Protein AF-A0A6J2XM31-F1 (afdb_monomer)

Mean predicted aligned error: 5.34 Å

Sequence (263 aa):
MYNIAVIGGGCMGLASALEIQKLLKNNVQVTIFAEKFTPDTTSDIAAGLWEPYLLGETEPENLIRWGKGTYDYLTQLWQEENGGKTVQRRIEHFNELSNYDVIVNCTGLASRDLLNDLDVTPIRGQIRRVKAPWQYSSFLIDHKNEGSCYIIANTHSVVLGGTKQKSFDTTLSDADSDRFLNHLNRFIPSLKDAEVVKNVVGLRPYRSKVRLEEEFLKTPDGKTLKVVHNYGHGGSGLSLSVGCGQHAAELVVKMLRVDKNKL

Solvent-accessible surface area (backbone atoms only — not comparable to full-atom values): 14454 Å² total; per-residue (Å²): 115,46,40,34,37,27,33,20,46,33,55,44,17,51,30,23,50,51,36,35,43,68,64,48,42,92,45,49,44,45,34,36,33,17,72,43,44,82,81,69,29,61,56,66,62,47,70,64,83,59,76,80,77,89,55,85,91,52,60,66,70,57,55,49,53,50,52,36,52,53,49,53,49,55,53,43,65,69,68,51,80,84,76,58,44,78,43,86,39,76,79,83,51,76,67,84,52,65,90,36,71,33,39,34,43,21,47,39,54,52,40,23,73,69,67,66,37,75,63,41,42,39,38,19,26,44,37,36,33,22,51,46,95,88,54,71,70,63,44,83,46,76,38,100,87,79,51,58,31,33,39,28,20,40,86,85,36,28,31,44,28,40,51,84,39,86,39,88,72,60,74,88,52,67,72,61,49,50,57,40,47,60,51,48,35,71,74,47,56,84,59,64,82,37,52,75,72,45,76,50,56,34,61,25,18,24,28,96,59,63,44,71,49,76,46,78,45,73,41,99,89,69,49,77,43,42,34,36,38,43,30,18,48,29,93,46,40,78,86,42,15,60,65,53,6,44,54,48,25,52,49,51,39,57,77,69,67,57,63,77,94,79,104

Secondary structure (DSSP, 8-state):
-EEEEEE-SSHHHHHHHHHHHHHHGGGEEEEEEES--TTSSHHHHS-----PPP-TT--HHHHHHHHHHHHHHHHHHHHS-SS-EEEE---S-GGGGTTSSEEEE--GGGHHHHS--TT-EEEEEEEEEEE-TT----EEEEETTTEEEEEEE-SS-EEEE---EE----S--HHHHHHHHHHHHHH-GGGTTPEEEEEEEEEEEEEEEEEEEEEEEEPTTS-EEEEEEEEEETT-HHHHHHHHHHHHHHHHHHHHT--GGG-

pLDDT: mean 90.48, std 9.12, range [58.0, 98.81]

Nearest PDB structures (foldseek):
  6kbp-assembly2_D  TM=8.505E-01  e=3.107E-25  Homo sapiens
  4qfc-assembly1_A  TM=8.303E-01  e=3.376E-24  Homo sapiens
  4qfd-assembly2_B  TM=8.170E-01  e=7.330E-24  Homo sapiens
  3if9-assembly1_A-2  TM=6.623E-01  e=4.212E-12  Bacillus subtilis
  1ng3-assembly1_A  TM=6.542E-01  e=1.564E-11  Bacillus subtilis

Foldseek 3Di:
DAEEEEEDQALQRLLLQVLLCVLCPPNYAYEYEYLDHPPPDLNVVFQQFQADDDDPPDDLVVSLVVSLVVVVVVVVVSVDPPNYHYDNDDDQECVVVLVGLAYEYAHALCCCVHVVQVLFFWFKKKKWWFDDVVDRDKDWDADPPLGIWIWGDDSGTIITYTGTDGDPDWDDDVVRVCSSLVVVCVVPVSCNPTHTPDIGMHTFGAGPDFQFDWDWDADPVGRTHIYGYGYRCGSCCSVCNNVSSNSSSVRVCVSVVPDSVVD

Organism: Sitophilus oryzae (NCBI:txid7048)

Structure (mmCIF, N/CA/C/O backbone):
data_AF-A0A6J2XM31-F1
#
_entry.id   AF-A0A6J2XM31-F1
#
loop_
_atom_site.group_PDB
_atom_site.id
_atom_site.type_symbol
_atom_site.label_atom_id
_atom_site.label_alt_id
_atom_site.label_comp_id
_atom_site.label_asym_id
_atom_site.label_entity_id
_atom_site.label_seq_id
_atom_site.pdbx_PDB_ins_code
_atom_site.Cartn_x
_atom_site.Cartn_y
_atom_site.Cartn_z
_atom_site.occupancy
_atom_site.B_iso_or_equiv
_atom_site.auth_seq_id
_atom_site.auth_comp_id
_atom_site.auth_asym_id
_atom_site.auth_atom_id
_atom_site.pdbx_PDB_model_num
ATOM 1 N N . MET A 1 1 ? -16.793 -11.745 21.463 1.00 88.81 1 MET A N 1
ATOM 2 C CA . MET A 1 1 ? -16.147 -11.640 20.142 1.00 88.81 1 MET A CA 1
ATOM 3 C C . MET A 1 1 ? -15.929 -10.164 19.866 1.00 88.81 1 MET A C 1
ATOM 5 O O . MET A 1 1 ? -16.893 -9.416 19.968 1.00 88.81 1 MET A O 1
ATOM 9 N N . TYR A 1 2 ? -14.687 -9.753 19.628 1.00 95.38 2 TYR A N 1
ATOM 10 C CA . TYR A 1 2 ? -14.313 -8.375 19.318 1.00 95.38 2 TYR A CA 1
ATOM 11 C C . TYR A 1 2 ? -14.633 -8.049 17.861 1.00 95.38 2 TYR A C 1
ATOM 13 O O . TYR A 1 2 ? -14.422 -8.882 16.984 1.00 95.38 2 TYR A O 1
ATOM 21 N N . ASN A 1 3 ? -15.101 -6.840 17.593 1.00 96.44 3 ASN A N 1
ATOM 22 C CA . ASN A 1 3 ? -15.362 -6.330 16.257 1.00 96.44 3 ASN A CA 1
ATOM 23 C C . ASN A 1 3 ? -14.302 -5.289 15.916 1.00 96.44 3 ASN A C 1
ATOM 25 O O . ASN A 1 3 ? -14.235 -4.235 16.547 1.00 96.44 3 ASN A O 1
ATOM 29 N N . ILE A 1 4 ? -13.493 -5.565 14.896 1.00 97.69 4 ILE A N 1
ATOM 30 C CA . ILE A 1 4 ? -12.404 -4.682 14.469 1.00 97.69 4 ILE A CA 1
ATOM 31 C C . ILE A 1 4 ? -12.690 -4.178 13.060 1.00 97.69 4 ILE A C 1
ATOM 33 O O . ILE A 1 4 ? -12.934 -4.974 12.150 1.00 97.69 4 ILE A O 1
ATOM 37 N N . ALA A 1 5 ? -12.664 -2.860 12.882 1.00 98.19 5 ALA A N 1
ATOM 38 C CA . ALA A 1 5 ? -12.773 -2.244 11.567 1.00 98.19 5 ALA A CA 1
ATOM 39 C C . ALA A 1 5 ? -11.379 -1.896 11.058 1.00 98.19 5 ALA A C 1
ATOM 41 O O . ALA A 1 5 ? -10.635 -1.204 11.740 1.00 98.19 5 ALA A O 1
ATOM 42 N N . VAL A 1 6 ? -11.029 -2.326 9.853 1.00 98.00 6 VAL A N 1
ATOM 43 C CA . VAL A 1 6 ? -9.803 -1.910 9.163 1.00 98.00 6 VAL A CA 1
ATOM 44 C C . VAL A 1 6 ? -10.205 -1.020 7.998 1.00 98.00 6 VAL A C 1
ATOM 46 O O . VAL A 1 6 ? -11.037 -1.418 7.193 1.00 98.00 6 VAL A O 1
ATOM 49 N N . ILE A 1 7 ? -9.640 0.179 7.885 1.00 98.19 7 ILE A N 1
ATOM 50 C CA . ILE A 1 7 ? -9.935 1.098 6.781 1.00 98.19 7 ILE A CA 1
ATOM 51 C C . ILE A 1 7 ? -8.763 1.083 5.797 1.00 98.19 7 ILE A C 1
ATOM 53 O O . ILE A 1 7 ? -7.671 1.534 6.132 1.00 98.19 7 ILE A O 1
ATOM 57 N N . GLY A 1 8 ? -8.994 0.590 4.582 1.00 96.44 8 GLY A N 1
ATOM 58 C CA . GLY A 1 8 ? -8.014 0.515 3.497 1.00 96.44 8 GLY A CA 1
ATOM 59 C C . GLY A 1 8 ? -7.872 -0.897 2.927 1.00 96.44 8 GLY A C 1
ATOM 60 O O . GLY A 1 8 ? -7.509 -1.825 3.638 1.00 96.44 8 GLY A O 1
ATOM 61 N N . GLY A 1 9 ? -8.107 -1.048 1.622 1.00 92.19 9 GLY A N 1
ATOM 62 C CA . GLY A 1 9 ? -8.042 -2.328 0.902 1.00 92.19 9 GLY A CA 1
ATOM 63 C C . GLY A 1 9 ? -6.693 -2.610 0.235 1.00 92.19 9 GLY A C 1
ATOM 64 O O . GLY A 1 9 ? -6.606 -3.499 -0.600 1.00 92.19 9 GLY A O 1
ATOM 65 N N . GLY A 1 10 ? -5.655 -1.824 0.541 1.00 91.69 10 GLY A N 1
ATOM 66 C CA . GLY A 1 10 ? -4.292 -2.054 0.051 1.00 91.69 10 GLY A CA 1
ATOM 67 C C . GLY A 1 10 ? -3.489 -2.993 0.956 1.00 91.69 10 GLY A C 1
ATOM 68 O O . GLY A 1 10 ? -3.985 -3.471 1.977 1.00 91.69 10 GLY A O 1
ATOM 69 N N . CYS A 1 11 ? -2.207 -3.188 0.629 1.00 91.12 11 CYS A N 1
ATOM 70 C CA . CYS A 1 11 ? -1.336 -4.139 1.328 1.00 91.12 11 CYS A CA 1
ATOM 71 C C . CYS A 1 11 ? -1.281 -3.958 2.852 1.00 91.12 11 CYS A C 1
ATOM 73 O O . CYS A 1 11 ? -1.293 -4.938 3.588 1.00 91.12 11 CYS A O 1
ATOM 75 N N . MET A 1 12 ? -1.292 -2.718 3.343 1.00 94.88 12 MET A N 1
ATOM 76 C CA . MET A 1 12 ? -1.273 -2.454 4.785 1.00 94.88 12 MET A CA 1
ATOM 77 C C . MET A 1 12 ? -2.536 -2.919 5.501 1.00 94.88 12 MET A C 1
ATOM 79 O O . MET A 1 12 ? -2.444 -3.503 6.579 1.00 94.88 12 MET A O 1
ATOM 83 N N . GLY A 1 13 ? -3.710 -2.663 4.920 1.00 94.69 13 GLY A N 1
ATOM 84 C CA . GLY A 1 13 ? -4.975 -3.012 5.561 1.00 94.69 13 GLY A CA 1
ATOM 85 C C . GLY A 1 13 ? -5.194 -4.515 5.588 1.00 94.69 13 GLY A C 1
ATOM 86 O O . GLY A 1 13 ? -5.521 -5.073 6.629 1.00 94.69 13 GLY A O 1
ATOM 87 N N . LEU A 1 14 ? -4.911 -5.184 4.474 1.00 91.56 14 LEU A N 1
ATOM 88 C CA . LEU A 1 14 ? -5.026 -6.637 4.358 1.00 91.56 14 LEU A CA 1
ATOM 89 C C . LEU A 1 14 ? -4.026 -7.363 5.272 1.00 91.56 14 LEU A C 1
ATOM 91 O O . LEU A 1 14 ? -4.435 -8.242 6.028 1.00 91.56 14 LEU A O 1
ATOM 95 N N . ALA A 1 15 ? -2.756 -6.935 5.306 1.00 92.19 15 ALA A N 1
ATOM 96 C CA . ALA A 1 15 ? -1.773 -7.490 6.237 1.00 92.19 15 ALA A CA 1
ATOM 97 C C . ALA A 1 15 ? -2.182 -7.276 7.705 1.00 92.19 15 ALA A C 1
ATOM 99 O O . ALA A 1 15 ? -2.141 -8.214 8.496 1.00 92.19 15 ALA A O 1
ATOM 100 N N . SER A 1 16 ? -2.638 -6.073 8.073 1.00 95.50 16 SER A N 1
ATOM 101 C CA . SER A 1 16 ? -3.105 -5.800 9.442 1.00 95.50 16 SER A CA 1
ATOM 102 C C . SER A 1 16 ? -4.316 -6.663 9.806 1.00 95.50 16 SER A C 1
ATOM 104 O O . SER A 1 16 ? -4.345 -7.254 10.880 1.00 95.50 16 SER A O 1
ATOM 106 N N . ALA A 1 17 ? -5.302 -6.778 8.911 1.00 93.88 17 ALA A N 1
ATOM 107 C CA . ALA A 1 17 ? -6.494 -7.593 9.126 1.00 93.88 17 ALA A CA 1
ATOM 108 C C . ALA A 1 17 ? -6.139 -9.064 9.372 1.00 93.88 17 ALA A C 1
ATOM 110 O O . ALA A 1 17 ? -6.599 -9.648 10.353 1.00 93.88 17 ALA A O 1
ATOM 111 N N . LEU A 1 18 ? -5.281 -9.631 8.521 1.00 90.88 18 LEU A N 1
ATOM 112 C CA . LEU A 1 18 ? -4.839 -11.016 8.630 1.00 90.88 18 LEU A CA 1
ATOM 113 C C . LEU A 1 18 ? -4.090 -11.274 9.944 1.00 90.88 18 LEU A C 1
ATOM 115 O O . LEU A 1 18 ? -4.379 -12.247 10.638 1.00 90.88 18 LEU A O 1
ATOM 119 N N . GLU A 1 19 ? -3.153 -10.402 10.319 1.00 92.69 19 GLU A N 1
ATOM 120 C CA . GLU A 1 19 ? -2.382 -10.569 11.556 1.00 92.69 19 GLU A CA 1
ATOM 121 C C . GLU A 1 19 ? -3.255 -10.390 12.811 1.00 92.69 19 GLU A C 1
ATOM 123 O O . GLU A 1 19 ? -3.089 -11.123 13.786 1.00 92.69 19 GLU A O 1
ATOM 128 N N . ILE A 1 20 ? -4.263 -9.508 12.775 1.00 93.75 20 ILE A N 1
ATOM 129 C CA . ILE A 1 20 ? -5.270 -9.387 13.843 1.00 93.75 20 ILE A CA 1
ATOM 130 C C . ILE A 1 20 ? -6.075 -10.682 13.981 1.00 93.75 20 ILE A C 1
ATOM 132 O O . ILE A 1 20 ? -6.265 -11.164 15.100 1.00 93.75 20 ILE A O 1
ATOM 136 N N . GLN A 1 21 ? -6.529 -11.263 12.866 1.00 90.88 21 GLN A N 1
ATOM 137 C CA . GLN A 1 21 ? -7.257 -12.535 12.882 1.00 90.88 21 GLN A CA 1
ATOM 138 C C . GLN A 1 21 ? -6.401 -13.677 13.429 1.00 90.88 21 GLN A C 1
ATOM 140 O O . GLN A 1 21 ? -6.873 -14.434 14.273 1.00 90.88 21 GLN A O 1
ATOM 145 N N . LYS A 1 22 ? -5.133 -13.781 13.016 1.00 89.62 22 LYS A N 1
ATOM 146 C CA . LYS A 1 22 ? -4.205 -14.796 13.540 1.00 89.62 22 LYS A CA 1
ATOM 147 C C . LYS A 1 22 ? -3.998 -14.656 15.045 1.00 89.62 22 LYS A C 1
ATOM 149 O O . LYS A 1 22 ? -4.017 -15.655 15.761 1.00 89.62 22 LYS A O 1
ATOM 154 N N . LEU A 1 23 ? -3.812 -13.425 15.522 1.00 91.25 23 LEU A N 1
ATOM 155 C CA . LEU A 1 23 ? -3.484 -13.163 16.920 1.00 91.25 23 LEU A CA 1
ATOM 156 C C . LEU A 1 23 ? -4.688 -13.359 17.853 1.00 91.25 23 LEU A C 1
ATOM 158 O O . LEU A 1 23 ? -4.530 -13.891 18.948 1.00 91.25 23 LE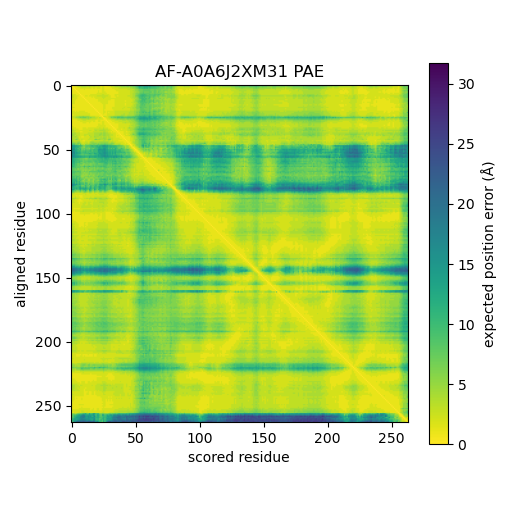U A O 1
ATOM 162 N N . LEU A 1 24 ? -5.891 -12.962 17.427 1.00 90.38 24 LEU A N 1
ATOM 163 C CA . LEU A 1 24 ? -7.118 -13.072 18.230 1.00 90.38 24 LEU A CA 1
ATOM 164 C C . LEU A 1 24 ? -7.936 -14.346 17.952 1.00 90.38 24 LEU A C 1
ATOM 166 O O . LEU A 1 24 ? -8.881 -14.639 18.692 1.00 90.38 24 LEU A O 1
ATOM 170 N N . LYS A 1 25 ? -7.575 -15.119 16.920 1.00 87.88 25 LYS A N 1
ATOM 171 C CA . LYS A 1 25 ? -8.212 -16.386 16.526 1.00 87.88 25 LYS A CA 1
ATOM 172 C C . LYS A 1 25 ? -9.739 -16.226 16.409 1.00 87.88 25 LYS A C 1
ATOM 174 O O . LYS 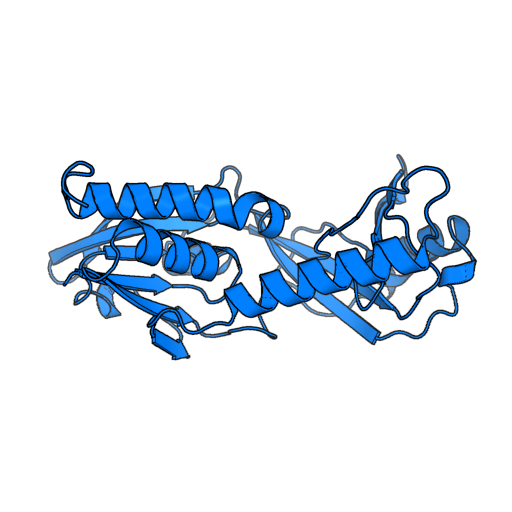A 1 25 ? -10.237 -15.241 15.874 1.00 87.88 25 LYS A O 1
ATOM 179 N N . ASN A 1 26 ? -10.508 -17.160 16.970 1.00 84.88 26 ASN A N 1
ATOM 180 C CA . ASN A 1 26 ? -11.975 -17.172 16.911 1.00 84.88 26 ASN A CA 1
ATOM 181 C C . ASN A 1 26 ? -12.651 -16.087 17.775 1.00 84.88 26 ASN A C 1
ATOM 183 O O . ASN A 1 26 ? -13.878 -15.992 17.799 1.00 84.88 26 ASN A O 1
ATOM 187 N N . ASN A 1 27 ? -11.883 -15.267 18.502 1.00 90.19 27 ASN A N 1
ATOM 188 C CA . ASN A 1 27 ? -12.428 -14.212 19.355 1.00 90.19 27 ASN A CA 1
ATOM 189 C C . ASN A 1 27 ? -12.615 -12.879 18.624 1.00 90.19 27 ASN A C 1
ATOM 191 O O . ASN A 1 27 ? -12.998 -11.910 19.280 1.00 90.19 27 ASN A O 1
ATOM 195 N N . VAL A 1 28 ? -12.384 -12.807 17.308 1.00 93.19 28 VAL A N 1
ATOM 196 C CA . VAL A 1 28 ? -12.494 -11.568 16.528 1.00 93.19 28 VAL A CA 1
ATOM 197 C C . VAL A 1 28 ? -13.300 -11.736 15.239 1.00 93.19 28 VAL A C 1
ATOM 199 O O . VAL A 1 28 ? -13.173 -12.729 14.532 1.00 93.19 28 VAL A O 1
ATOM 202 N N . GLN A 1 29 ? -14.079 -10.712 14.901 1.00 93.44 29 GLN A N 1
ATOM 203 C CA . GLN A 1 29 ? -14.578 -10.452 13.558 1.00 93.44 29 GLN A CA 1
ATOM 204 C C . GLN A 1 29 ? -13.873 -9.207 13.019 1.00 93.44 29 GLN A C 1
ATOM 206 O O . GLN A 1 29 ? -14.079 -8.097 13.516 1.00 93.44 29 GLN A O 1
ATOM 211 N N . VAL A 1 30 ? -13.067 -9.379 11.972 1.00 94.44 30 VAL A N 1
ATOM 212 C CA . VAL A 1 30 ? -12.449 -8.256 11.256 1.00 94.44 30 VAL A CA 1
ATOM 213 C C . VAL A 1 30 ? -13.311 -7.890 10.050 1.00 94.44 30 VAL A C 1
ATOM 215 O O . VAL A 1 30 ? -13.779 -8.776 9.331 1.00 94.44 30 VAL A O 1
ATOM 218 N N . THR A 1 31 ? -13.559 -6.594 9.856 1.00 95.69 31 THR A N 1
ATOM 219 C CA . THR A 1 31 ? -14.223 -6.042 8.666 1.00 95.69 31 THR A CA 1
ATOM 220 C C . THR A 1 31 ? -13.313 -5.011 8.007 1.00 95.69 31 THR A C 1
ATOM 222 O O . THR A 1 31 ? -12.955 -4.023 8.646 1.00 95.69 31 THR A O 1
ATOM 225 N N . ILE A 1 32 ? -12.945 -5.217 6.743 1.00 95.50 32 ILE A N 1
ATOM 226 C CA . ILE A 1 32 ? -12.181 -4.251 5.950 1.00 95.50 32 ILE A CA 1
ATOM 227 C C . ILE A 1 32 ? -13.152 -3.353 5.183 1.00 95.50 32 ILE A C 1
ATOM 229 O O . ILE A 1 32 ? -13.940 -3.831 4.369 1.00 95.50 32 ILE A O 1
ATOM 233 N N . PHE A 1 33 ? -13.053 -2.048 5.405 1.00 97.19 33 PHE A N 1
ATOM 234 C CA . PHE A 1 33 ? -13.753 -1.008 4.664 1.00 97.19 33 PHE A CA 1
ATOM 235 C C . PHE A 1 33 ? -12.791 -0.335 3.694 1.00 97.19 33 PHE A C 1
ATOM 237 O O . PHE A 1 33 ? -11.726 0.137 4.097 1.00 97.19 33 PHE A O 1
ATOM 244 N N . ALA A 1 34 ? -13.154 -0.254 2.420 1.00 95.81 34 ALA A N 1
ATOM 245 C CA . ALA A 1 34 ? -12.367 0.492 1.448 1.00 95.81 34 ALA A CA 1
ATOM 246 C C . ALA A 1 34 ? -13.227 0.987 0.289 1.00 95.81 34 ALA A C 1
ATOM 248 O O . ALA A 1 34 ? -14.139 0.297 -0.153 1.00 95.81 34 ALA A O 1
ATOM 249 N N . GLU A 1 35 ? -12.897 2.157 -0.256 1.00 95.12 35 GLU A N 1
ATOM 250 C CA . GLU A 1 35 ? -13.478 2.620 -1.523 1.00 95.12 35 GLU A CA 1
ATOM 251 C C . GLU A 1 35 ? -13.025 1.730 -2.694 1.00 95.12 35 GLU A C 1
ATOM 253 O O . GLU A 1 35 ? -13.805 1.422 -3.596 1.00 95.12 35 GLU A O 1
ATOM 258 N N . LYS A 1 36 ? -11.760 1.289 -2.650 1.00 91.69 36 LYS A N 1
ATOM 259 C CA . LYS A 1 36 ? -11.102 0.487 -3.686 1.00 91.69 36 LYS A CA 1
ATOM 260 C C . LYS A 1 36 ? -10.440 -0.744 -3.074 1.00 91.69 36 LYS A C 1
ATOM 262 O O . LYS A 1 36 ? -9.772 -0.640 -2.042 1.00 91.69 36 LYS A O 1
ATOM 267 N N . PHE A 1 37 ? -10.591 -1.873 -3.755 1.00 89.25 37 PHE A N 1
ATOM 268 C CA . PHE A 1 37 ? -9.885 -3.130 -3.505 1.00 89.25 37 PHE A CA 1
ATOM 269 C C . PHE A 1 37 ? -9.023 -3.481 -4.722 1.00 89.25 37 PHE A C 1
ATOM 271 O O . PHE A 1 37 ? -9.111 -2.810 -5.751 1.00 89.25 37 PHE A O 1
ATOM 278 N N . THR A 1 38 ? -8.179 -4.509 -4.608 1.00 84.50 38 THR A N 1
ATOM 279 C CA . THR A 1 38 ? -7.463 -5.076 -5.761 1.00 84.50 38 THR A CA 1
ATOM 280 C C . THR A 1 38 ? -8.460 -5.379 -6.886 1.00 84.50 38 THR A C 1
ATOM 282 O O . THR A 1 38 ? -9.496 -5.991 -6.611 1.00 84.50 38 THR A O 1
ATOM 285 N N . PRO A 1 39 ? -8.186 -4.951 -8.134 1.00 88.62 39 PRO A N 1
ATOM 286 C CA . PRO A 1 39 ? -6.891 -4.496 -8.667 1.00 88.62 39 PRO A CA 1
ATOM 287 C C . PRO A 1 39 ? -6.663 -2.967 -8.712 1.00 88.62 39 PRO A C 1
ATOM 289 O O . PRO A 1 39 ? -5.759 -2.510 -9.414 1.00 88.62 39 PRO A O 1
ATOM 292 N N . ASP A 1 40 ? -7.451 -2.165 -7.990 1.00 89.81 40 ASP A N 1
ATOM 293 C CA . ASP A 1 40 ? -7.511 -0.702 -8.148 1.00 89.81 40 ASP A CA 1
ATOM 294 C C . ASP A 1 40 ? -6.880 0.100 -6.991 1.00 89.81 40 ASP A C 1
ATOM 296 O O . ASP A 1 40 ? -7.234 1.259 -6.738 1.00 89.81 40 ASP A O 1
ATOM 300 N N . THR A 1 41 ? -5.923 -0.483 -6.268 1.00 90.81 41 THR A N 1
ATOM 301 C CA . THR A 1 41 ? -5.192 0.185 -5.181 1.00 90.81 41 THR A CA 1
ATOM 302 C C . THR A 1 41 ? -3.802 0.656 -5.619 1.00 90.81 41 THR A C 1
ATOM 304 O O . THR A 1 41 ? -3.206 0.158 -6.574 1.00 90.81 41 THR A O 1
ATOM 307 N N . THR A 1 42 ? -3.190 1.572 -4.856 1.00 89.31 42 THR A N 1
ATOM 308 C CA . THR A 1 42 ? -1.766 1.925 -5.037 1.00 89.31 42 THR A CA 1
ATOM 309 C C . THR A 1 42 ? -0.844 0.703 -4.925 1.00 89.31 42 THR A C 1
ATOM 311 O O . THR A 1 42 ? 0.234 0.691 -5.519 1.00 89.31 42 THR A O 1
ATOM 314 N N . SER A 1 43 ? -1.252 -0.327 -4.176 1.00 86.62 43 SER A N 1
ATOM 315 C CA . SER A 1 43 ? -0.449 -1.543 -3.994 1.00 86.62 43 SER A CA 1
ATOM 316 C C . SER A 1 43 ? -0.374 -2.363 -5.282 1.00 86.62 43 SER A C 1
ATOM 318 O O . SER A 1 43 ? 0.680 -2.918 -5.566 1.00 86.62 43 SER A O 1
ATOM 320 N N . ASP A 1 44 ? -1.428 -2.352 -6.102 1.00 86.62 44 ASP A N 1
ATOM 321 C CA . ASP A 1 44 ? -1.472 -3.050 -7.397 1.00 86.62 44 ASP A CA 1
ATOM 322 C C . ASP A 1 44 ? -0.578 -2.370 -8.453 1.00 86.62 44 ASP A C 1
ATOM 324 O O . ASP A 1 44 ? -0.103 -2.984 -9.411 1.00 86.62 44 ASP A O 1
ATOM 328 N N . ILE A 1 45 ? -0.294 -1.077 -8.262 1.00 87.94 45 ILE A N 1
ATOM 329 C CA . ILE A 1 45 ? 0.613 -0.305 -9.121 1.00 87.94 45 ILE A CA 1
ATOM 330 C C . ILE A 1 45 ? 2.075 -0.531 -8.734 1.00 87.94 45 ILE A C 1
ATOM 332 O O . ILE A 1 45 ? 2.953 -0.428 -9.592 1.00 87.94 45 ILE A O 1
ATOM 336 N N . ALA A 1 46 ? 2.353 -0.820 -7.461 1.00 86.12 46 ALA A N 1
ATOM 337 C CA . ALA A 1 46 ? 3.712 -0.928 -6.950 1.00 86.12 46 ALA A CA 1
ATOM 338 C C . ALA A 1 46 ? 4.562 -1.896 -7.791 1.00 86.12 46 ALA A C 1
ATOM 340 O O . ALA A 1 46 ? 4.088 -2.929 -8.264 1.00 86.12 46 ALA A O 1
ATOM 341 N N . ALA A 1 47 ? 5.841 -1.550 -7.976 1.00 83.31 47 ALA A N 1
ATOM 342 C CA . ALA A 1 47 ? 6.738 -2.353 -8.804 1.00 83.31 47 ALA A CA 1
ATOM 343 C C . ALA A 1 47 ? 6.908 -3.778 -8.247 1.00 83.31 47 ALA A C 1
ATOM 345 O O . ALA A 1 47 ? 7.054 -4.718 -9.022 1.00 83.31 47 ALA A O 1
ATOM 346 N N . GLY A 1 48 ? 6.810 -3.920 -6.916 1.00 75.19 48 GLY A N 1
ATOM 347 C CA . GLY A 1 48 ? 6.687 -5.207 -6.237 1.00 75.19 48 GLY A CA 1
ATOM 348 C C . GLY A 1 48 ? 7.852 -6.132 -6.538 1.00 75.19 48 GLY A C 1
ATOM 349 O O . GLY A 1 48 ? 7.637 -7.191 -7.118 1.00 75.19 48 GLY A O 1
ATOM 350 N N . LEU A 1 49 ? 9.066 -5.699 -6.177 1.00 74.00 49 LEU A N 1
ATOM 351 C CA . LEU A 1 49 ? 10.280 -6.488 -6.363 1.00 74.00 49 LEU A CA 1
ATOM 352 C C . LEU A 1 49 ? 10.109 -7.858 -5.696 1.00 74.00 49 LEU A C 1
ATOM 354 O O . LEU A 1 49 ? 10.055 -7.959 -4.472 1.00 74.00 49 LEU A O 1
ATOM 358 N N . TRP A 1 50 ? 10.007 -8.885 -6.532 1.00 73.31 50 TRP A N 1
ATOM 359 C CA . TRP A 1 50 ? 10.010 -10.292 -6.166 1.00 73.31 50 TRP A CA 1
ATOM 360 C C . TRP A 1 50 ? 11.068 -10.954 -7.040 1.00 73.31 50 TRP A C 1
ATOM 362 O O . TRP A 1 50 ? 10.809 -11.298 -8.192 1.00 73.31 50 TRP A O 1
ATOM 372 N N . GLU A 1 51 ? 12.285 -11.043 -6.512 1.00 69.56 51 GLU A N 1
ATOM 373 C CA . GLU A 1 51 ? 13.460 -11.449 -7.278 1.00 69.56 51 GLU A CA 1
ATOM 374 C C . GLU A 1 51 ? 14.127 -12.662 -6.620 1.00 69.56 51 GLU A C 1
ATOM 376 O O . GLU A 1 51 ? 14.801 -12.513 -5.598 1.00 69.56 51 GLU A O 1
ATOM 381 N N . PRO A 1 52 ? 13.937 -13.878 -7.164 1.00 70.56 52 PRO A N 1
ATOM 382 C CA . PRO A 1 52 ? 14.812 -14.992 -6.834 1.00 70.56 52 PRO A CA 1
ATOM 383 C C . PRO A 1 52 ? 16.215 -14.736 -7.409 1.00 70.56 52 PRO A C 1
ATOM 385 O O . PRO A 1 52 ? 16.357 -14.248 -8.529 1.00 70.56 52 PRO A O 1
ATOM 388 N N . TYR A 1 53 ? 17.261 -15.090 -6.661 1.00 69.88 53 TYR A N 1
ATOM 389 C CA . TYR A 1 53 ? 18.640 -15.011 -7.152 1.00 69.88 53 TYR A CA 1
ATOM 390 C C . TYR A 1 53 ? 18.963 -16.187 -8.081 1.00 69.88 53 TYR A C 1
ATOM 392 O O . TYR A 1 53 ? 18.468 -17.298 -7.881 1.00 69.88 53 TYR A O 1
ATOM 400 N N . LEU A 1 54 ? 19.839 -15.954 -9.066 1.00 76.81 54 LEU A N 1
ATOM 401 C CA . LEU A 1 54 ? 20.415 -17.029 -9.876 1.00 76.81 54 LEU A CA 1
ATOM 402 C C . LEU A 1 54 ? 21.187 -17.996 -8.973 1.00 76.81 54 LEU A C 1
ATOM 404 O O . LEU A 1 54 ? 22.014 -17.572 -8.163 1.00 76.81 54 LEU A O 1
ATOM 408 N N . LEU A 1 55 ? 20.913 -19.292 -9.115 1.00 81.06 55 LEU A N 1
ATOM 409 C CA . LEU A 1 55 ? 21.430 -20.323 -8.221 1.00 81.06 55 LEU A CA 1
ATOM 410 C C . LEU A 1 55 ? 22.377 -21.273 -8.961 1.00 81.06 55 LEU A C 1
ATOM 412 O O . LEU A 1 55 ? 21.979 -22.361 -9.374 1.00 81.06 55 LEU A O 1
ATOM 416 N N . GLY A 1 56 ? 23.641 -20.867 -9.103 1.00 87.69 56 GLY A N 1
ATOM 417 C CA . GLY A 1 56 ? 24.682 -21.688 -9.730 1.00 87.69 56 GLY A CA 1
ATOM 418 C C . GLY A 1 56 ? 24.285 -22.150 -11.135 1.00 87.69 56 GLY A C 1
ATOM 419 O O . GLY A 1 56 ? 23.912 -21.334 -11.969 1.00 87.69 56 GLY A O 1
ATOM 420 N N . GLU A 1 57 ? 24.336 -23.461 -11.367 1.00 91.62 57 GLU A N 1
ATOM 421 C CA . GLU A 1 57 ? 23.967 -24.107 -12.637 1.00 91.62 57 GLU A CA 1
ATOM 422 C C . GLU A 1 57 ? 22.456 -24.392 -12.764 1.00 91.62 57 GLU A C 1
ATOM 424 O O . GLU A 1 57 ? 22.029 -25.117 -13.656 1.00 91.62 57 GLU A O 1
ATOM 429 N N . THR A 1 58 ? 21.617 -23.864 -11.865 1.00 89.19 58 THR A N 1
ATOM 430 C CA . THR A 1 58 ? 20.164 -24.066 -11.954 1.00 89.19 58 THR A CA 1
ATOM 431 C C . THR A 1 58 ? 19.593 -23.296 -13.141 1.00 89.19 58 THR A C 1
ATOM 433 O O . THR A 1 58 ? 19.723 -22.074 -13.201 1.00 89.19 58 THR A O 1
ATOM 436 N N . GLU A 1 59 ? 18.888 -24.004 -14.026 1.00 88.00 59 GLU A N 1
ATOM 437 C CA . GLU A 1 59 ? 18.201 -23.418 -15.184 1.00 88.00 59 GLU A CA 1
ATOM 438 C C . GLU A 1 59 ? 17.279 -22.246 -14.772 1.00 88.00 59 GLU A C 1
ATOM 440 O O . GLU A 1 59 ? 16.382 -22.438 -13.931 1.00 88.00 59 GLU A O 1
ATOM 445 N N . PRO A 1 60 ? 17.455 -21.036 -15.341 1.00 81.12 60 PRO A N 1
ATOM 446 C CA . PRO A 1 60 ? 16.670 -19.850 -14.990 1.00 81.12 60 PRO A CA 1
ATOM 447 C C . PRO A 1 60 ? 15.154 -20.043 -15.112 1.00 81.12 60 PRO A C 1
ATOM 449 O O . PRO A 1 60 ? 14.392 -19.529 -14.291 1.00 81.12 60 PRO A O 1
ATOM 452 N N . GLU A 1 61 ? 14.697 -20.832 -16.085 1.00 80.62 61 GLU A N 1
ATOM 453 C CA . GLU A 1 61 ? 13.279 -21.115 -16.317 1.00 80.62 61 GLU A CA 1
ATOM 454 C C . GLU A 1 61 ? 12.634 -21.810 -15.110 1.00 80.62 61 GLU A C 1
ATOM 456 O O . GLU A 1 61 ? 11.485 -21.522 -14.758 1.00 80.62 61 GLU A O 1
ATOM 461 N N . ASN A 1 62 ? 13.377 -22.691 -14.433 1.00 86.56 62 ASN A N 1
ATOM 462 C CA . ASN A 1 62 ? 12.896 -23.369 -13.231 1.00 86.56 62 ASN A CA 1
ATOM 463 C C . ASN A 1 62 ? 12.806 -22.410 -12.042 1.00 86.56 62 ASN A C 1
ATOM 465 O O . ASN A 1 62 ? 11.803 -22.427 -11.327 1.00 86.56 62 ASN A O 1
ATOM 469 N N . LEU A 1 63 ? 13.797 -21.529 -11.866 1.00 82.50 63 LEU A N 1
ATOM 470 C CA . LEU A 1 63 ? 13.783 -20.511 -10.808 1.00 82.50 63 LEU A CA 1
ATOM 471 C C . LEU A 1 63 ? 12.562 -19.591 -10.934 1.00 82.50 63 LEU A C 1
ATOM 473 O O . LEU A 1 63 ? 11.903 -19.294 -9.936 1.00 82.50 63 LEU A O 1
ATOM 477 N N . ILE A 1 64 ? 12.202 -19.204 -12.159 1.00 77.19 64 ILE A N 1
ATOM 478 C CA . ILE A 1 64 ? 11.002 -18.401 -12.434 1.00 77.19 64 ILE A CA 1
ATOM 479 C C . ILE A 1 64 ? 9.746 -19.206 -12.163 1.00 77.19 64 ILE A C 1
ATOM 481 O O . ILE A 1 64 ? 8.840 -18.708 -11.503 1.00 77.19 64 ILE A O 1
ATOM 485 N N . ARG A 1 65 ? 9.670 -20.447 -12.657 1.00 83.12 65 ARG A N 1
ATOM 486 C CA . ARG A 1 65 ? 8.495 -21.299 -12.461 1.00 83.12 65 ARG A CA 1
ATOM 487 C C . ARG A 1 65 ? 8.209 -21.508 -10.976 1.00 83.12 65 ARG A C 1
ATOM 489 O O . ARG A 1 65 ? 7.059 -21.371 -10.561 1.00 83.12 65 ARG A O 1
ATOM 496 N N . TRP A 1 66 ? 9.228 -21.813 -10.175 1.00 86.88 66 TRP A N 1
ATOM 497 C CA . TRP A 1 66 ? 9.081 -21.989 -8.730 1.00 86.88 66 TRP A CA 1
ATOM 498 C C . TRP A 1 66 ? 8.813 -20.667 -8.018 1.00 86.88 66 TRP A C 1
ATOM 500 O O . TRP A 1 66 ? 7.904 -20.600 -7.198 1.00 86.88 66 TRP A O 1
ATOM 510 N N . GLY A 1 67 ? 9.538 -19.601 -8.365 1.00 82.38 67 GLY A N 1
ATOM 511 C CA . GLY A 1 67 ? 9.312 -18.265 -7.816 1.00 82.38 67 GLY A CA 1
ATOM 512 C C . GLY A 1 67 ? 7.892 -17.762 -8.083 1.00 82.38 67 GLY A C 1
ATOM 513 O O . GLY A 1 67 ? 7.262 -17.216 -7.180 1.00 82.38 67 GLY A O 1
ATOM 514 N N . LYS A 1 68 ? 7.366 -18.008 -9.288 1.00 80.19 68 LYS A N 1
ATOM 515 C CA . LYS A 1 68 ? 5.975 -17.756 -9.669 1.00 80.19 68 LYS A CA 1
ATOM 516 C C . LYS A 1 68 ? 5.017 -18.621 -8.864 1.00 80.19 68 LYS A C 1
ATOM 518 O O . LYS A 1 68 ? 4.081 -18.077 -8.301 1.00 80.19 68 LYS A O 1
ATOM 523 N N . GLY A 1 69 ? 5.258 -19.928 -8.765 1.00 81.56 69 GLY A N 1
ATOM 524 C CA . GLY A 1 69 ? 4.422 -20.825 -7.961 1.00 81.56 69 GLY A CA 1
ATOM 525 C C . GLY A 1 69 ? 4.321 -20.379 -6.498 1.00 81.56 69 GLY A C 1
ATOM 526 O O . GLY A 1 69 ? 3.224 -20.323 -5.950 1.00 81.56 69 GLY A O 1
ATOM 527 N N . THR A 1 70 ? 5.440 -19.975 -5.891 1.00 79.00 70 THR A N 1
ATOM 528 C CA . THR A 1 70 ? 5.467 -19.405 -4.536 1.00 79.00 70 THR A CA 1
ATOM 529 C C . THR A 1 70 ? 4.706 -18.084 -4.464 1.00 79.00 70 THR A C 1
ATOM 531 O O . THR A 1 70 ? 3.902 -17.897 -3.556 1.00 79.00 70 THR A O 1
ATOM 534 N N . TYR A 1 71 ? 4.927 -17.169 -5.411 1.00 78.12 71 TYR A N 1
ATOM 535 C CA . TYR A 1 71 ? 4.218 -15.890 -5.462 1.00 78.12 71 TYR A CA 1
ATOM 536 C C . TYR A 1 71 ? 2.702 -16.076 -5.600 1.00 78.12 71 TYR A C 1
ATOM 538 O O . TYR A 1 71 ? 1.940 -15.452 -4.863 1.00 78.12 71 TYR A O 1
ATOM 546 N N . ASP A 1 72 ? 2.266 -16.946 -6.512 1.00 77.69 72 ASP A N 1
ATOM 547 C CA . ASP A 1 72 ? 0.858 -17.254 -6.746 1.00 77.69 72 ASP A CA 1
ATOM 548 C C . ASP A 1 72 ? 0.237 -17.868 -5.487 1.00 77.69 72 ASP A C 1
ATOM 550 O O . ASP A 1 72 ? -0.828 -17.432 -5.066 1.00 77.69 72 ASP A O 1
ATOM 554 N N . TYR A 1 73 ? 0.934 -18.802 -4.829 1.00 73.25 73 TYR A N 1
ATOM 555 C CA . TYR A 1 73 ? 0.489 -19.397 -3.568 1.00 73.25 73 TYR A CA 1
ATOM 556 C C . TYR A 1 73 ? 0.341 -18.355 -2.450 1.00 73.25 73 TYR A C 1
ATOM 558 O O . TYR A 1 73 ? -0.686 -18.308 -1.781 1.00 73.25 73 TYR A O 1
ATOM 566 N N . LEU A 1 74 ? 1.326 -17.471 -2.262 1.00 70.56 74 LEU A N 1
ATOM 567 C CA . LEU A 1 74 ? 1.248 -16.404 -1.256 1.00 70.56 74 LEU A CA 1
ATOM 568 C C . LEU A 1 74 ? 0.147 -15.385 -1.579 1.00 70.56 74 LEU A C 1
ATOM 570 O O . LEU A 1 74 ? -0.521 -14.889 -0.673 1.00 70.56 74 LEU A O 1
ATOM 574 N N . THR A 1 75 ? -0.060 -15.092 -2.862 1.00 69.19 75 THR A N 1
ATOM 575 C CA . THR A 1 75 ? -1.144 -14.219 -3.332 1.00 69.19 75 THR A CA 1
ATOM 576 C C . THR A 1 75 ? -2.506 -14.878 -3.123 1.00 69.19 75 THR A C 1
ATOM 578 O O . THR A 1 75 ? -3.456 -14.206 -2.734 1.00 69.19 75 THR A O 1
ATOM 581 N N . GLN A 1 76 ? -2.607 -16.193 -3.316 1.00 69.81 76 GLN A N 1
ATOM 582 C CA . GLN A 1 76 ? -3.816 -16.951 -3.024 1.00 69.81 76 GLN A CA 1
ATOM 583 C C . GLN A 1 76 ? -4.111 -16.959 -1.523 1.00 69.81 76 GLN A C 1
ATOM 585 O O . GLN A 1 76 ? -5.215 -16.595 -1.146 1.00 69.81 76 GLN A O 1
ATOM 590 N N . LEU A 1 77 ? -3.136 -17.268 -0.659 1.00 66.44 77 LEU A N 1
ATOM 591 C CA . LEU A 1 77 ? -3.313 -17.216 0.803 1.00 66.44 77 LEU A CA 1
ATOM 592 C C . LEU A 1 77 ? -3.804 -15.847 1.288 1.00 66.44 77 LEU A C 1
ATOM 594 O O . LEU A 1 77 ? -4.523 -15.734 2.276 1.00 66.44 77 LEU A O 1
ATOM 598 N N . TRP A 1 78 ? -3.383 -14.794 0.596 1.00 60.59 78 TRP A N 1
ATOM 599 C CA . TRP A 1 78 ? -3.826 -13.436 0.853 1.00 60.59 78 TRP A CA 1
ATOM 600 C C . TRP A 1 78 ? -5.284 -13.192 0.427 1.00 60.59 78 TRP A C 1
ATOM 602 O O . TRP A 1 78 ? -5.984 -12.395 1.051 1.00 60.59 78 TRP A O 1
ATOM 612 N N . GLN A 1 79 ? -5.732 -13.842 -0.646 1.00 61.06 79 GLN A N 1
ATOM 613 C CA . GLN A 1 79 ? -7.102 -13.769 -1.163 1.00 61.06 79 GLN A CA 1
ATOM 614 C C . GLN A 1 79 ? -8.054 -14.764 -0.486 1.00 61.06 79 GLN A C 1
ATOM 616 O O . GLN A 1 79 ? -9.268 -14.604 -0.593 1.00 61.06 79 GLN A O 1
ATOM 621 N N . GLU A 1 80 ? -7.529 -15.778 0.202 1.00 66.94 80 GLU A N 1
ATOM 622 C CA . GLU A 1 80 ? -8.321 -16.775 0.911 1.00 66.94 80 GLU A CA 1
ATOM 623 C C . GLU A 1 80 ? -9.132 -16.142 2.048 1.00 66.94 80 GLU A C 1
ATOM 625 O O . GLU A 1 80 ? -8.626 -15.420 2.915 1.00 66.94 80 GLU A O 1
ATOM 630 N N . GLU A 1 81 ? -10.431 -16.439 2.050 1.00 61.81 81 GLU A N 1
ATOM 631 C CA . GLU A 1 81 ? -11.365 -15.951 3.054 1.00 61.81 81 GLU A CA 1
ATOM 632 C C . GLU A 1 81 ? -11.123 -16.651 4.397 1.00 61.81 81 GLU A C 1
ATOM 634 O O . GLU A 1 81 ? -11.741 -17.658 4.732 1.00 61.81 81 GLU A O 1
ATOM 639 N N . ASN A 1 82 ? -10.268 -16.066 5.234 1.00 66.69 82 ASN A N 1
ATOM 640 C CA . ASN A 1 82 ? -10.077 -16.487 6.627 1.00 66.69 82 ASN A CA 1
ATOM 641 C C . ASN A 1 82 ? -11.222 -16.003 7.550 1.00 66.69 82 ASN A C 1
ATOM 643 O O . ASN A 1 82 ? -11.003 -15.630 8.702 1.00 66.69 82 ASN A O 1
ATOM 647 N N . GLY A 1 83 ? -12.457 -15.920 7.038 1.00 69.31 83 GLY A N 1
ATOM 648 C CA . GLY A 1 83 ? -13.639 -15.434 7.771 1.00 69.31 83 GLY A CA 1
ATOM 649 C C . GLY A 1 83 ? -13.706 -13.912 7.991 1.00 69.31 83 GLY A C 1
ATOM 650 O O . GLY A 1 83 ? -14.557 -13.422 8.742 1.00 69.31 83 GLY A O 1
ATOM 651 N N . GLY A 1 84 ? -12.812 -13.144 7.360 1.00 78.12 84 GLY A N 1
ATOM 652 C CA . GLY A 1 84 ? -12.865 -11.680 7.344 1.00 78.12 84 GLY A CA 1
ATOM 653 C C . GLY A 1 84 ? -13.995 -11.171 6.444 1.00 78.12 84 GLY A C 1
ATOM 654 O O . GLY A 1 84 ? -14.317 -11.790 5.437 1.00 78.12 84 GLY A O 1
ATOM 655 N N . LYS A 1 85 ? -14.609 -10.038 6.796 1.00 90.12 85 LYS A N 1
ATOM 656 C CA . LYS A 1 85 ? -15.633 -9.381 5.965 1.00 90.12 85 LYS A CA 1
ATOM 657 C C . LYS A 1 85 ? -15.013 -8.228 5.188 1.00 90.12 85 LYS A C 1
ATOM 659 O O . LYS A 1 85 ? -14.204 -7.489 5.744 1.00 90.12 85 LYS A O 1
ATOM 664 N N . THR A 1 86 ? -15.425 -8.017 3.947 1.00 91.31 86 THR A N 1
ATOM 665 C CA . THR A 1 86 ? -15.076 -6.820 3.173 1.00 91.31 86 THR A CA 1
ATOM 666 C C . THR A 1 86 ? -16.333 -6.005 2.888 1.00 91.31 86 THR A C 1
ATOM 668 O O . THR A 1 86 ? -17.418 -6.545 2.680 1.00 91.31 86 THR A O 1
ATOM 671 N N . VAL A 1 87 ? -16.203 -4.682 2.928 1.00 94.75 87 VAL A N 1
ATOM 672 C CA . VAL A 1 87 ? -17.276 -3.740 2.611 1.00 94.75 87 VAL A CA 1
ATOM 673 C C . VAL A 1 87 ? -16.702 -2.668 1.697 1.00 94.75 87 VAL A C 1
ATOM 675 O O . VAL A 1 87 ? -15.851 -1.873 2.105 1.00 94.75 87 VAL A O 1
ATOM 678 N N . GLN A 1 88 ? -17.176 -2.637 0.452 1.00 95.50 88 GLN A N 1
ATOM 679 C CA . GLN A 1 88 ? -16.792 -1.603 -0.500 1.00 95.50 88 GLN A CA 1
ATOM 680 C C . GLN A 1 88 ? -17.576 -0.321 -0.228 1.00 95.50 88 GLN A C 1
ATOM 682 O O . GLN A 1 88 ? -18.721 -0.162 -0.646 1.00 95.50 88 GLN A O 1
ATOM 687 N N . ARG A 1 89 ? -16.960 0.582 0.533 1.00 95.81 89 ARG A N 1
ATOM 688 C CA . ARG A 1 89 ? -17.522 1.880 0.899 1.00 95.81 89 ARG A CA 1
ATOM 689 C C . ARG A 1 89 ? -16.404 2.841 1.274 1.00 95.81 89 ARG A C 1
ATOM 691 O O . ARG A 1 89 ? -15.441 2.459 1.941 1.00 95.81 89 ARG A O 1
ATOM 698 N N . ARG A 1 90 ? -16.565 4.107 0.899 1.00 95.75 90 ARG A N 1
ATOM 699 C CA . ARG A 1 90 ? -15.746 5.199 1.422 1.00 95.75 90 ARG A CA 1
ATOM 700 C C . ARG A 1 90 ? -16.160 5.517 2.863 1.00 95.75 90 ARG A C 1
ATOM 702 O O . ARG A 1 90 ? -17.348 5.554 3.172 1.00 95.75 90 ARG A O 1
ATOM 709 N N . ILE A 1 91 ? -15.175 5.704 3.734 1.00 96.94 91 ILE A N 1
ATOM 710 C CA . ILE A 1 91 ? -15.373 6.202 5.099 1.00 96.94 91 ILE A CA 1
ATOM 711 C C . ILE A 1 91 ? -14.958 7.667 5.081 1.00 96.94 91 ILE A C 1
ATOM 713 O O . ILE A 1 91 ? -13.799 7.949 4.790 1.00 96.94 91 ILE A O 1
ATOM 717 N N . GLU A 1 92 ? -15.889 8.575 5.354 1.00 95.25 92 GLU A N 1
ATOM 718 C CA . GLU A 1 92 ? -15.612 10.015 5.418 1.00 95.25 92 GLU A CA 1
ATOM 719 C C . GLU A 1 92 ? -15.167 10.413 6.830 1.00 95.25 92 GLU A C 1
ATOM 721 O O . GLU A 1 92 ? -14.320 11.289 7.002 1.00 95.25 92 GLU A O 1
ATOM 726 N N . HIS A 1 93 ? -15.699 9.738 7.858 1.00 94.69 93 HIS A N 1
ATOM 727 C CA . HIS A 1 93 ? -15.389 10.012 9.259 1.00 94.69 93 HIS A CA 1
ATOM 728 C C . HIS A 1 93 ? -15.307 8.733 10.097 1.00 94.69 93 HIS A C 1
ATOM 730 O O . HIS A 1 93 ? -16.143 7.839 9.999 1.00 94.69 93 HIS A O 1
ATOM 736 N N . PHE A 1 94 ? -14.355 8.668 11.034 1.00 95.31 94 PHE A N 1
ATOM 737 C CA . PHE A 1 94 ? -14.189 7.475 11.881 1.00 95.31 94 PHE A CA 1
ATOM 738 C C . PHE A 1 94 ? -15.380 7.228 12.822 1.00 95.31 94 PHE A C 1
ATOM 740 O O . PHE A 1 94 ? -15.595 6.096 13.246 1.00 95.31 94 PHE A O 1
ATOM 747 N N . ASN A 1 95 ? -16.194 8.252 13.112 1.00 94.38 95 ASN A N 1
ATOM 748 C CA . ASN A 1 95 ? -17.405 8.104 13.929 1.00 94.38 95 ASN A CA 1
ATOM 749 C C . ASN A 1 95 ? -18.448 7.160 13.299 1.00 94.38 95 ASN A C 1
ATOM 751 O O . ASN A 1 95 ? -19.243 6.552 14.017 1.00 94.38 95 ASN A O 1
ATOM 755 N N . GLU A 1 96 ? -18.414 6.979 11.974 1.00 95.31 96 GLU A N 1
ATOM 756 C CA . GLU A 1 96 ? -19.246 5.992 11.271 1.00 95.31 96 GLU A CA 1
ATOM 757 C C . GLU A 1 96 ? -19.007 4.557 11.756 1.00 95.31 96 GLU A C 1
ATOM 759 O O . GLU A 1 96 ? -19.853 3.689 11.559 1.00 95.31 96 GLU A O 1
ATOM 764 N N . LEU A 1 97 ? -17.849 4.311 12.373 1.00 96.44 97 LEU A N 1
ATOM 765 C CA . LEU A 1 97 ? -17.403 3.011 12.862 1.00 96.44 97 LEU A CA 1
ATOM 766 C C . LEU A 1 97 ? -17.365 2.970 14.397 1.00 96.44 97 LEU A C 1
ATOM 768 O O . LEU A 1 97 ? -16.677 2.139 14.983 1.00 96.44 97 LEU A O 1
ATOM 772 N N . SER A 1 98 ? -18.109 3.855 15.070 1.00 94.88 98 SER A N 1
ATOM 773 C CA . SER A 1 98 ? -18.165 3.938 16.540 1.00 94.88 98 SER A CA 1
ATOM 774 C C . SER A 1 98 ? -18.740 2.695 17.231 1.00 94.88 98 SER A C 1
ATOM 776 O O . SER A 1 98 ? -18.607 2.552 18.444 1.00 94.88 98 SER A O 1
ATOM 778 N N . ASN A 1 99 ? -19.363 1.791 16.475 1.00 94.94 99 ASN A N 1
ATOM 779 C CA . ASN A 1 99 ? -19.843 0.490 16.938 1.00 94.94 99 ASN A CA 1
ATOM 780 C C . ASN A 1 99 ? -18.757 -0.606 16.949 1.00 94.94 99 ASN A C 1
ATOM 782 O O . ASN A 1 99 ? -19.040 -1.719 17.388 1.00 94.94 99 ASN A O 1
ATOM 786 N N . TYR A 1 100 ? -17.553 -0.323 16.446 1.00 97.12 100 TYR A N 1
ATOM 787 C CA . TYR A 1 100 ? -16.414 -1.239 16.480 1.00 97.12 100 TYR A CA 1
ATOM 788 C C . TYR A 1 100 ? -15.562 -1.015 17.735 1.00 97.12 100 TYR A C 1
ATOM 790 O O . TYR A 1 100 ? -15.416 0.107 18.215 1.00 97.12 100 TYR A O 1
ATOM 798 N N . ASP A 1 101 ? -14.965 -2.090 18.251 1.00 97.44 101 ASP A N 1
ATOM 799 C CA . ASP A 1 101 ? -14.145 -2.048 19.466 1.00 97.44 101 ASP A CA 1
ATOM 800 C C . ASP A 1 101 ? -12.818 -1.308 19.241 1.00 97.44 101 ASP A C 1
ATOM 802 O O . ASP A 1 101 ? -12.340 -0.601 20.134 1.00 97.44 101 ASP A O 1
ATOM 806 N N . VAL A 1 102 ? -12.219 -1.487 18.057 1.00 98.50 102 VAL A N 1
ATOM 807 C CA . VAL A 1 102 ? -11.011 -0.790 17.588 1.00 98.50 102 VAL A CA 1
ATOM 808 C C . VAL A 1 102 ? -11.112 -0.547 16.081 1.00 98.50 102 VAL A C 1
ATOM 810 O O . VAL A 1 102 ? -11.571 -1.409 15.326 1.00 98.50 102 VAL A O 1
ATOM 813 N N . ILE A 1 103 ? -10.646 0.622 15.645 1.00 98.69 103 ILE A N 1
ATOM 814 C CA . ILE A 1 103 ? -10.486 1.003 14.241 1.00 98.69 103 ILE A CA 1
ATOM 815 C C . ILE A 1 103 ? -8.998 0.945 13.891 1.00 98.69 103 ILE A C 1
ATOM 817 O O . ILE A 1 103 ? -8.170 1.501 14.603 1.00 98.69 103 ILE A O 1
ATOM 821 N N . VAL A 1 104 ? -8.639 0.326 12.776 1.00 98.75 104 VAL A N 1
ATOM 822 C CA . VAL A 1 104 ? -7.274 0.291 12.248 1.00 98.75 104 VAL A CA 1
ATOM 823 C C . VAL A 1 104 ? -7.234 1.119 10.970 1.00 98.75 104 VAL A C 1
ATOM 825 O O . VAL A 1 104 ? -7.810 0.746 9.950 1.00 98.75 104 VAL A O 1
ATOM 828 N N . ASN A 1 105 ? -6.587 2.279 11.022 1.00 98.75 105 ASN A N 1
ATOM 829 C CA . ASN A 1 105 ? -6.472 3.196 9.895 1.00 98.7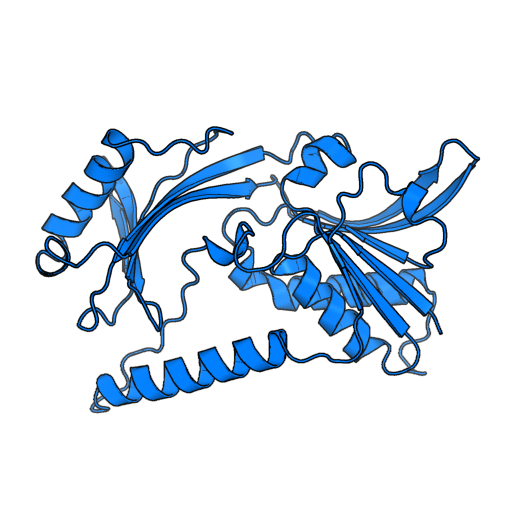5 105 ASN A CA 1
ATOM 830 C C . ASN A 1 105 ? -5.270 2.836 9.004 1.00 98.75 105 ASN A C 1
ATOM 832 O O . ASN A 1 105 ? -4.138 3.233 9.289 1.00 98.75 105 ASN A O 1
ATOM 836 N N . CYS A 1 106 ? -5.543 2.182 7.875 1.00 98.31 106 CYS A N 1
ATOM 837 C CA . CYS A 1 106 ? -4.588 1.845 6.817 1.00 98.31 106 CYS A CA 1
ATOM 838 C C . CYS A 1 106 ? -4.857 2.619 5.511 1.00 98.31 106 CYS A C 1
ATOM 840 O O . CYS A 1 106 ? -4.565 2.133 4.416 1.00 98.31 106 CYS A O 1
ATOM 842 N N . THR A 1 107 ? -5.408 3.834 5.598 1.00 97.94 107 THR A N 1
ATOM 843 C CA . THR A 1 107 ? -5.912 4.593 4.434 1.00 97.94 107 THR A CA 1
ATOM 844 C C . THR A 1 107 ? -4.829 5.228 3.555 1.00 97.94 107 THR A C 1
ATOM 846 O O . THR A 1 107 ? -5.127 5.838 2.526 1.00 97.94 107 THR A O 1
ATOM 849 N N . GLY A 1 108 ? -3.550 5.060 3.905 1.00 97.38 108 GLY A N 1
ATOM 850 C CA . GLY A 1 108 ? -2.433 5.512 3.081 1.00 97.38 108 GLY A CA 1
ATOM 851 C C . GLY A 1 108 ? -2.460 7.025 2.872 1.00 97.38 108 GLY A C 1
ATOM 852 O O . GLY A 1 108 ? -2.256 7.780 3.817 1.00 97.38 108 GLY A O 1
ATOM 853 N N . LEU A 1 109 ? -2.669 7.460 1.625 1.00 97.19 109 LEU A N 1
ATOM 854 C CA . LEU A 1 109 ? -2.662 8.880 1.260 1.00 97.19 109 LEU A CA 1
ATOM 855 C C . LEU A 1 109 ? -3.899 9.609 1.806 1.00 97.19 109 LEU A C 1
ATOM 857 O O . LEU A 1 109 ? -3.795 10.774 2.174 1.00 97.19 109 LEU A O 1
ATOM 861 N N . ALA A 1 110 ? -5.037 8.916 1.916 1.00 97.12 110 ALA A N 1
ATOM 862 C CA . ALA A 1 110 ? -6.290 9.509 2.378 1.00 97.12 110 ALA A CA 1
ATOM 863 C C . ALA A 1 110 ? -6.266 9.896 3.869 1.00 97.12 110 ALA A C 1
ATOM 865 O O . ALA A 1 110 ? -7.053 10.743 4.279 1.00 97.12 110 ALA A O 1
ATOM 866 N N . SER A 1 111 ? -5.313 9.386 4.666 1.00 97.62 111 SER A N 1
ATOM 867 C CA . SER A 1 111 ? -5.063 9.889 6.028 1.00 97.62 111 SER A CA 1
ATOM 868 C C . SER A 1 111 ? -4.761 11.389 6.059 1.00 97.62 111 SER A C 1
ATOM 870 O O . SER A 1 111 ? -5.017 12.027 7.078 1.00 97.62 111 SER A O 1
ATOM 872 N N . ARG A 1 112 ? -4.240 11.957 4.959 1.00 96.94 112 ARG A N 1
ATOM 873 C CA . ARG A 1 112 ? -4.050 13.403 4.822 1.00 96.94 112 ARG A CA 1
ATOM 874 C C . ARG A 1 112 ? -5.358 14.150 5.060 1.00 96.94 112 ARG A C 1
ATOM 876 O O . ARG A 1 112 ? -5.379 15.068 5.866 1.00 96.94 112 ARG A O 1
ATOM 883 N N . ASP A 1 113 ? -6.426 13.735 4.387 1.00 95.44 113 ASP A N 1
ATOM 884 C CA . ASP A 1 113 ? -7.708 14.438 4.416 1.00 95.44 113 ASP A CA 1
ATOM 885 C C . ASP A 1 113 ? -8.562 13.979 5.607 1.00 95.44 113 ASP A C 1
ATOM 887 O O . ASP A 1 113 ? -9.182 14.800 6.276 1.00 95.44 113 ASP A O 1
ATOM 891 N N . LEU A 1 114 ? -8.527 12.683 5.943 1.00 95.12 114 LEU A N 1
ATOM 892 C CA . LEU A 1 114 ? -9.304 12.108 7.051 1.00 95.12 114 LEU A CA 1
ATOM 893 C C . LEU A 1 114 ? -8.862 12.600 8.435 1.00 95.12 114 LEU A C 1
ATOM 895 O O . LEU A 1 114 ? -9.681 12.662 9.349 1.00 95.12 114 LEU A O 1
ATOM 899 N N . LEU A 1 115 ? -7.572 12.904 8.607 1.00 95.25 115 LEU A N 1
ATOM 900 C CA . LEU A 1 115 ? -6.986 13.297 9.896 1.00 95.25 115 LEU A CA 1
ATOM 901 C C . LEU A 1 115 ? -6.297 14.664 9.855 1.00 95.25 115 LEU A C 1
ATOM 903 O O . LEU A 1 115 ? -5.681 15.057 10.843 1.00 95.25 115 LEU A O 1
ATOM 907 N N . ASN A 1 116 ? -6.367 15.378 8.726 1.00 95.94 116 ASN A N 1
ATOM 908 C CA . ASN A 1 116 ? -5.600 16.604 8.492 1.00 95.94 116 ASN A CA 1
ATOM 909 C C . ASN A 1 116 ? -4.080 16.416 8.727 1.00 95.94 116 ASN A C 1
ATOM 911 O O . ASN A 1 116 ? -3.379 17.327 9.173 1.00 95.94 116 ASN A O 1
ATOM 915 N N . ASP A 1 117 ? -3.551 15.216 8.453 1.00 97.81 117 ASP A N 1
ATOM 916 C CA . ASP A 1 117 ? -2.129 14.895 8.617 1.00 97.81 117 ASP A CA 1
ATOM 917 C C . ASP A 1 117 ? -1.338 15.397 7.401 1.00 97.81 117 ASP A C 1
ATOM 919 O O . ASP A 1 117 ? -1.095 14.670 6.434 1.00 97.81 117 ASP A O 1
ATOM 923 N N . LEU A 1 118 ? -0.955 16.676 7.431 1.00 97.06 118 LEU A N 1
ATOM 924 C CA . LEU A 1 118 ? -0.295 17.349 6.307 1.00 97.06 118 LEU A CA 1
ATOM 925 C C . LEU A 1 118 ? 1.121 16.831 6.004 1.00 97.06 118 LEU A C 1
ATOM 927 O O . LEU A 1 118 ? 1.634 17.125 4.920 1.00 97.06 118 LEU A O 1
ATOM 931 N N . ASP A 1 119 ? 1.728 16.053 6.911 1.00 97.81 119 ASP A N 1
ATOM 932 C CA . ASP A 1 119 ? 2.997 15.350 6.667 1.00 97.81 119 ASP A CA 1
ATOM 933 C C . ASP A 1 119 ? 2.819 14.219 5.635 1.00 97.81 119 ASP A C 1
ATOM 935 O O . ASP A 1 119 ? 3.758 13.838 4.933 1.00 97.81 119 ASP A O 1
ATOM 939 N N . VAL A 1 120 ? 1.587 13.724 5.464 1.00 98.31 120 VAL A N 1
ATOM 940 C CA . VAL A 1 120 ? 1.243 12.806 4.378 1.00 98.31 120 VAL A CA 1
ATOM 941 C C . VAL A 1 120 ? 1.192 13.566 3.053 1.00 98.31 120 VAL A C 1
ATOM 943 O O . VAL A 1 120 ? 0.318 14.403 2.811 1.00 98.31 120 VAL A O 1
ATOM 946 N N . THR A 1 121 ? 2.123 13.248 2.157 1.00 97.75 121 THR A N 1
ATOM 947 C CA . THR A 1 121 ? 2.235 13.853 0.826 1.00 97.75 121 THR A CA 1
ATOM 948 C C . THR A 1 121 ? 2.405 12.790 -0.260 1.00 97.75 121 THR A C 1
ATOM 950 O O . THR A 1 121 ? 2.995 11.731 -0.024 1.00 97.75 121 THR A O 1
ATOM 953 N N . PRO A 1 122 ? 1.891 13.031 -1.475 1.00 97.75 122 PRO A N 1
ATOM 954 C CA . PRO A 1 122 ? 2.035 12.083 -2.565 1.00 97.75 122 PRO A CA 1
ATOM 955 C C . PRO A 1 122 ? 3.423 12.182 -3.193 1.00 97.75 122 PRO A C 1
ATOM 957 O O . PRO A 1 122 ? 3.889 13.259 -3.575 1.00 97.75 122 PRO A O 1
ATOM 960 N N . ILE A 1 123 ? 4.058 11.028 -3.381 1.00 97.44 123 ILE A N 1
ATOM 961 C CA . ILE A 1 123 ? 5.202 10.895 -4.283 1.00 97.44 123 ILE A CA 1
ATOM 962 C C . ILE A 1 123 ? 4.744 10.137 -5.524 1.00 97.44 123 ILE A C 1
ATOM 964 O O . ILE A 1 123 ? 4.731 8.899 -5.554 1.00 97.44 123 ILE A O 1
ATOM 968 N N . ARG A 1 124 ? 4.370 10.907 -6.545 1.00 96.94 124 ARG A N 1
ATOM 969 C CA . ARG A 1 124 ? 4.000 10.444 -7.878 1.00 96.94 124 ARG A CA 1
ATOM 970 C C . ARG A 1 124 ? 5.124 9.600 -8.474 1.00 96.94 124 ARG A C 1
ATOM 972 O O . ARG A 1 124 ? 6.300 9.979 -8.443 1.00 96.94 124 ARG A O 1
ATOM 979 N N . GLY A 1 125 ? 4.752 8.434 -8.987 1.00 95.88 125 GLY A N 1
ATOM 980 C CA . GLY A 1 125 ? 5.617 7.546 -9.744 1.00 95.88 125 GLY A CA 1
ATOM 981 C C . GLY A 1 125 ? 4.911 7.016 -10.971 1.00 95.88 125 GLY A C 1
ATOM 982 O O . GLY A 1 125 ? 3.915 6.311 -10.845 1.00 95.88 125 GLY A O 1
ATOM 983 N N . GLN A 1 126 ? 5.458 7.336 -12.135 1.00 97.12 126 GLN A N 1
ATOM 984 C CA . GLN A 1 126 ? 5.048 6.767 -13.406 1.00 97.12 126 GLN A CA 1
ATOM 985 C C . GLN A 1 126 ? 5.938 5.578 -13.758 1.00 97.12 126 GLN A C 1
ATOM 987 O O . GLN A 1 126 ? 7.158 5.644 -13.579 1.00 97.12 126 GLN A O 1
ATOM 992 N N . ILE A 1 127 ? 5.311 4.507 -14.239 1.00 96.38 127 ILE A N 1
ATOM 993 C CA . ILE A 1 127 ? 5.961 3.279 -14.698 1.00 96.38 127 ILE A CA 1
ATOM 994 C C . ILE A 1 127 ? 5.290 2.765 -15.976 1.00 96.38 127 ILE A C 1
ATOM 996 O O . ILE A 1 127 ? 4.131 3.079 -16.269 1.00 96.38 127 ILE A O 1
ATOM 1000 N N . ARG A 1 128 ? 6.008 1.907 -16.694 1.00 97.25 128 ARG A N 1
ATOM 1001 C CA . ARG A 1 128 ? 5.510 1.098 -17.803 1.00 97.25 128 ARG A CA 1
ATOM 1002 C C . ARG A 1 128 ? 5.692 -0.378 -17.468 1.00 97.25 128 ARG A C 1
ATOM 1004 O O . ARG A 1 128 ? 6.780 -0.798 -17.100 1.00 97.25 128 ARG A O 1
ATOM 1011 N N . ARG A 1 129 ? 4.640 -1.176 -17.612 1.00 96.38 129 ARG A N 1
ATOM 1012 C CA . ARG A 1 129 ? 4.711 -2.640 -17.571 1.00 96.38 129 ARG A CA 1
ATOM 1013 C C . ARG A 1 129 ? 4.801 -3.171 -18.994 1.00 96.38 129 ARG A C 1
ATOM 1015 O O . ARG A 1 129 ? 4.002 -2.761 -19.836 1.00 96.38 129 ARG A O 1
ATOM 1022 N N . VAL A 1 130 ? 5.739 -4.077 -19.244 1.00 96.88 130 VAL A N 1
ATOM 1023 C CA . VAL A 1 130 ? 5.936 -4.734 -20.545 1.00 96.88 130 VAL A CA 1
ATOM 1024 C C . VAL A 1 130 ? 5.971 -6.253 -20.399 1.00 96.88 130 VAL A C 1
ATOM 1026 O O . VAL A 1 130 ? 6.267 -6.769 -19.318 1.00 96.88 130 VAL A O 1
ATOM 1029 N N . LYS A 1 131 ? 5.694 -6.980 -21.483 1.00 95.62 131 LYS A N 1
ATOM 1030 C CA . LYS A 1 131 ? 6.000 -8.410 -21.577 1.00 95.62 131 LYS A CA 1
ATOM 1031 C C . LYS A 1 131 ? 7.434 -8.574 -22.063 1.00 95.62 131 LYS A C 1
ATOM 1033 O O . LYS A 1 131 ? 7.739 -8.286 -23.214 1.00 95.62 131 LYS A O 1
ATOM 1038 N N . ALA A 1 132 ? 8.298 -9.050 -21.179 1.00 93.12 132 ALA A N 1
ATOM 1039 C CA . ALA A 1 132 ? 9.679 -9.381 -21.500 1.00 93.12 132 ALA A CA 1
ATOM 1040 C C . ALA A 1 132 ? 10.065 -10.653 -20.733 1.00 93.12 132 ALA A C 1
ATOM 1042 O O . ALA A 1 132 ? 10.761 -10.567 -19.723 1.00 93.12 132 ALA A O 1
ATOM 1043 N N . PRO A 1 133 ? 9.575 -11.837 -21.158 1.00 88.19 133 PRO A N 1
ATOM 1044 C CA . PRO A 1 133 ? 9.828 -13.096 -20.455 1.00 88.19 133 PRO A CA 1
ATOM 1045 C C . PRO A 1 133 ? 11.314 -13.463 -20.388 1.00 88.19 133 PRO A C 1
ATOM 1047 O O . PRO A 1 133 ? 11.677 -14.284 -19.566 1.00 88.19 133 PRO A O 1
ATOM 1050 N N . TRP A 1 134 ? 12.162 -12.851 -21.218 1.00 88.44 134 TRP A N 1
ATOM 1051 C CA . TRP A 1 134 ? 13.618 -13.021 -21.212 1.00 88.44 134 TRP A CA 1
ATOM 1052 C C . TRP A 1 134 ? 14.350 -12.185 -20.148 1.00 88.44 134 TRP A C 1
ATOM 1054 O O . TRP A 1 134 ? 15.561 -12.321 -19.994 1.00 88.44 134 TRP A O 1
ATOM 1064 N N . GLN A 1 135 ? 13.667 -11.268 -19.457 1.00 89.12 135 GLN A N 1
ATOM 1065 C CA . GLN A 1 135 ? 14.289 -10.374 -18.481 1.00 89.12 135 GLN A CA 1
ATOM 1066 C C . GLN A 1 135 ? 14.075 -10.905 -17.062 1.00 89.12 135 GLN A C 1
ATOM 1068 O O . GLN A 1 135 ? 13.005 -10.749 -16.475 1.00 89.12 135 GLN A O 1
ATOM 1073 N N . TYR A 1 136 ? 15.129 -11.501 -16.511 1.00 81.06 136 TYR A N 1
ATOM 1074 C CA . TYR A 1 136 ? 15.078 -12.217 -15.232 1.00 81.06 136 TYR A CA 1
ATOM 1075 C C . TYR A 1 136 ? 15.575 -11.393 -14.045 1.00 81.06 136 TYR A C 1
ATOM 1077 O O . TYR A 1 136 ? 15.082 -11.547 -12.933 1.00 81.06 136 TYR A O 1
ATOM 1085 N N . SER A 1 137 ? 16.543 -10.509 -14.283 1.00 85.38 137 SER A N 1
ATOM 1086 C CA . SER A 1 137 ? 17.163 -9.705 -13.231 1.00 85.38 137 SER A CA 1
ATOM 1087 C C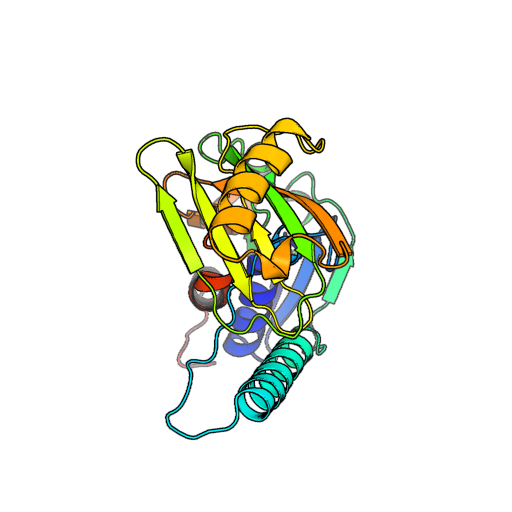 . SER A 1 137 ? 16.448 -8.377 -13.044 1.00 85.38 137 SER A C 1
ATOM 1089 O O . SER A 1 137 ? 15.953 -7.777 -14.005 1.00 85.38 137 SER A O 1
ATOM 1091 N N . SER A 1 138 ? 16.448 -7.887 -11.814 1.00 90.06 138 SER A N 1
ATOM 1092 C CA . SER A 1 138 ? 16.061 -6.522 -11.508 1.00 90.06 138 SER A CA 1
ATOM 1093 C C . SER A 1 138 ? 17.294 -5.635 -11.373 1.00 90.06 138 SER A C 1
ATOM 1095 O O . SER A 1 138 ? 18.353 -6.045 -10.909 1.00 90.06 138 SER A O 1
ATOM 1097 N N . PHE A 1 139 ? 17.152 -4.382 -11.781 1.00 90.81 139 PHE A N 1
ATOM 1098 C CA . PHE A 1 139 ? 18.203 -3.383 -11.726 1.00 90.81 139 PHE A CA 1
ATOM 1099 C C . PHE A 1 139 ? 17.656 -2.117 -11.092 1.00 90.81 139 PHE A C 1
ATOM 1101 O O . PHE A 1 139 ? 16.647 -1.572 -11.540 1.00 90.81 139 PHE A O 1
ATOM 1108 N N . LEU A 1 140 ? 18.350 -1.629 -10.069 1.00 90.25 140 LEU A N 1
ATOM 1109 C CA . LEU A 1 140 ? 18.186 -0.275 -9.559 1.00 90.25 140 LEU A CA 1
ATOM 1110 C C . LEU A 1 140 ? 19.323 0.557 -10.139 1.00 90.25 140 LEU A C 1
ATOM 1112 O O . LEU A 1 140 ? 20.492 0.298 -9.864 1.00 90.25 140 LEU A O 1
ATOM 1116 N N . ILE A 1 141 ? 18.978 1.522 -10.978 1.00 89.31 141 ILE A N 1
ATOM 1117 C CA . ILE A 1 141 ? 19.940 2.295 -11.752 1.00 89.31 141 ILE A CA 1
ATOM 1118 C C . ILE A 1 141 ? 19.891 3.716 -11.221 1.00 89.31 141 ILE A C 1
ATOM 1120 O O . ILE A 1 141 ? 18.888 4.408 -11.384 1.00 89.31 141 ILE A O 1
ATOM 1124 N N . ASP A 1 142 ? 20.970 4.154 -10.584 1.00 85.38 142 ASP A N 1
ATOM 1125 C CA . ASP A 1 142 ? 21.120 5.536 -10.147 1.00 85.38 142 ASP A CA 1
ATOM 1126 C C . ASP A 1 142 ? 22.203 6.221 -10.975 1.00 85.38 142 ASP A C 1
ATOM 1128 O O . ASP A 1 142 ? 23.346 5.764 -11.032 1.00 85.38 142 ASP A O 1
ATOM 1132 N N . HIS A 1 143 ? 21.834 7.309 -11.646 1.00 78.44 143 HIS A N 1
ATOM 1133 C CA . HIS A 1 143 ? 22.748 8.056 -12.493 1.00 78.44 143 HIS A CA 1
ATOM 1134 C C . HIS A 1 143 ? 22.801 9.509 -12.048 1.00 78.44 143 HIS A C 1
ATOM 1136 O O . HIS A 1 143 ? 21.788 10.213 -12.061 1.00 78.44 143 HIS A O 1
ATOM 1142 N N . LYS A 1 144 ? 24.012 9.973 -11.710 1.00 73.88 144 LYS A N 1
ATOM 1143 C CA . LYS A 1 144 ? 24.263 11.282 -11.079 1.00 73.88 144 LYS A CA 1
ATOM 1144 C C . LYS A 1 144 ? 23.552 12.457 -11.760 1.00 73.88 144 LYS A C 1
ATOM 1146 O O . LYS A 1 144 ? 23.132 13.374 -11.066 1.00 73.88 144 LYS A O 1
ATOM 1151 N N . ASN A 1 145 ? 23.407 12.418 -13.087 1.00 72.19 145 ASN A N 1
ATOM 1152 C CA . ASN A 1 145 ? 22.862 13.532 -13.874 1.00 72.19 145 ASN A CA 1
ATOM 1153 C C . ASN A 1 145 ? 21.480 13.261 -14.491 1.00 72.19 145 ASN A C 1
ATOM 1155 O O . ASN A 1 145 ? 20.833 14.197 -14.947 1.00 72.19 145 ASN A O 1
ATOM 1159 N N . GLU A 1 146 ? 21.028 12.004 -14.534 1.00 69.31 146 GLU A N 1
ATOM 1160 C CA . GLU A 1 146 ? 19.783 11.615 -15.231 1.00 69.31 146 GLU A CA 1
ATOM 1161 C C . GLU A 1 146 ? 18.682 11.150 -14.257 1.00 69.31 146 GLU A C 1
ATOM 1163 O O . GLU A 1 146 ? 17.532 10.945 -14.652 1.00 69.31 146 GLU A O 1
ATOM 1168 N N . GLY A 1 147 ? 19.017 11.048 -12.966 1.00 78.31 147 GLY A N 1
ATOM 1169 C CA . GLY A 1 147 ? 18.141 10.542 -11.918 1.00 78.31 147 GLY A CA 1
ATOM 1170 C C . GLY A 1 147 ? 18.136 9.016 -11.845 1.00 78.31 147 GLY A C 1
ATOM 1171 O O . GLY A 1 147 ? 18.803 8.325 -12.618 1.00 78.31 147 GLY A O 1
ATOM 1172 N N . SER A 1 148 ? 17.368 8.490 -10.892 1.00 86.38 148 SER A N 1
ATOM 1173 C CA . SER A 1 148 ? 17.218 7.051 -10.705 1.00 86.38 148 SER A CA 1
ATOM 1174 C C . SER A 1 148 ? 16.056 6.477 -11.510 1.00 86.38 148 SER A C 1
ATOM 1176 O O . SER A 1 148 ? 14.979 7.067 -11.620 1.00 86.38 148 SER A O 1
ATOM 1178 N N . CYS A 1 149 ? 16.284 5.293 -12.062 1.00 92.19 149 CYS A N 1
ATOM 1179 C CA . CYS A 1 149 ? 15.312 4.461 -12.752 1.00 92.19 149 CYS A CA 1
ATOM 1180 C C . CYS A 1 149 ? 15.545 2.992 -12.360 1.00 92.19 149 CYS A C 1
ATOM 1182 O O . CYS A 1 149 ? 16.463 2.670 -11.608 1.00 92.19 149 CYS A O 1
ATOM 1184 N N . TYR A 1 150 ? 14.664 2.099 -12.776 1.00 94.44 150 TYR A N 1
ATOM 1185 C CA . TYR A 1 150 ? 14.709 0.699 -12.408 1.00 94.44 150 TYR A CA 1
ATOM 1186 C C . TYR A 1 150 ? 14.038 -0.190 -13.446 1.00 94.44 150 TYR A C 1
ATOM 1188 O O . TYR A 1 150 ? 13.061 0.185 -14.095 1.00 94.44 150 TYR A O 1
ATOM 1196 N N . ILE A 1 1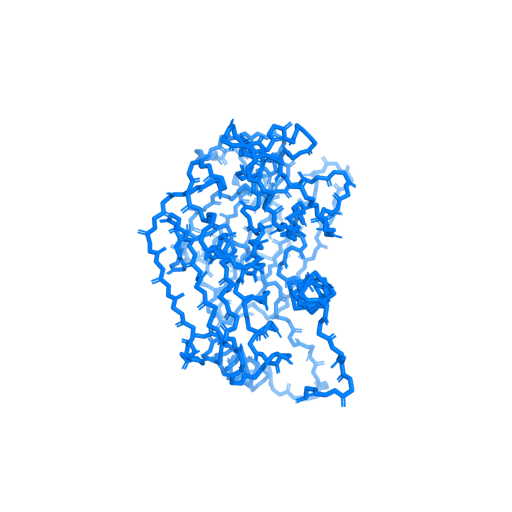51 ? 14.550 -1.408 -13.533 1.00 94.50 151 ILE A N 1
ATOM 1197 C CA . ILE A 1 151 ? 13.921 -2.542 -14.200 1.00 94.50 151 ILE A CA 1
ATOM 1198 C C . ILE A 1 151 ? 13.589 -3.510 -13.078 1.00 94.50 151 ILE A C 1
ATOM 1200 O O . ILE A 1 151 ? 14.490 -3.940 -12.372 1.00 94.50 151 ILE A O 1
ATOM 1204 N N . ILE A 1 152 ? 12.318 -3.820 -12.863 1.00 92.44 152 ILE A N 1
ATOM 1205 C CA . ILE A 1 152 ? 11.911 -4.781 -11.836 1.00 92.44 152 ILE A CA 1
ATOM 1206 C C . ILE A 1 152 ? 11.235 -5.939 -12.548 1.00 92.44 152 ILE A C 1
ATOM 1208 O O . ILE A 1 152 ? 10.141 -5.783 -13.100 1.00 92.44 152 ILE A O 1
ATOM 1212 N N . ALA A 1 153 ? 11.914 -7.082 -12.567 1.00 88.88 153 ALA A N 1
ATOM 1213 C CA . ALA A 1 153 ? 11.336 -8.320 -13.054 1.00 88.88 153 ALA A CA 1
ATOM 1214 C C . ALA A 1 153 ? 10.221 -8.755 -12.094 1.00 88.88 153 ALA A C 1
ATOM 1216 O O . ALA A 1 153 ? 10.359 -8.693 -10.872 1.00 88.88 153 ALA A O 1
ATOM 1217 N N . ASN A 1 154 ? 9.084 -9.147 -12.655 1.00 83.81 154 ASN A N 1
ATOM 1218 C CA . ASN A 1 154 ? 7.947 -9.671 -11.913 1.00 83.81 154 ASN A CA 1
ATOM 1219 C C . ASN A 1 154 ? 7.477 -10.964 -12.600 1.00 83.81 154 ASN A C 1
ATOM 1221 O O . ASN A 1 154 ? 7.867 -11.267 -13.725 1.00 83.81 154 ASN A O 1
ATOM 1225 N N . THR A 1 155 ? 6.622 -11.734 -11.936 1.00 78.56 155 THR A N 1
ATOM 1226 C CA . THR A 1 155 ? 6.206 -13.076 -12.368 1.00 78.56 155 THR A CA 1
ATOM 1227 C C . THR A 1 155 ? 5.459 -13.099 -13.703 1.00 78.56 155 THR A C 1
ATOM 1229 O O . THR A 1 155 ? 5.507 -14.102 -14.410 1.00 78.56 155 THR A O 1
ATOM 1232 N N . HIS A 1 156 ? 4.777 -12.005 -14.057 1.00 80.81 156 HIS A N 1
ATOM 1233 C CA . HIS A 1 156 ? 3.939 -11.913 -15.263 1.00 80.81 156 HIS A CA 1
ATOM 1234 C C . HIS A 1 156 ? 4.305 -10.746 -16.196 1.00 80.81 156 HIS A C 1
ATOM 1236 O O . HIS A 1 156 ? 3.771 -10.637 -17.298 1.00 80.81 156 HIS A O 1
ATOM 1242 N N . SER A 1 157 ? 5.166 -9.829 -15.757 1.00 90.94 157 SER A N 1
ATOM 1243 C CA . SER A 1 157 ? 5.530 -8.622 -16.508 1.00 90.94 157 SER A CA 1
ATOM 1244 C C . SER A 1 157 ? 6.856 -8.074 -16.004 1.00 90.94 157 SER A C 1
ATOM 1246 O O . SER A 1 157 ? 7.269 -8.394 -14.897 1.00 90.94 157 SER A O 1
ATOM 1248 N N . VAL A 1 158 ? 7.471 -7.174 -16.757 1.00 93.38 158 VAL A N 1
ATOM 1249 C CA . VAL A 1 158 ? 8.609 -6.388 -16.282 1.00 93.38 158 VAL A CA 1
ATOM 1250 C C . VAL A 1 158 ? 8.164 -4.952 -16.094 1.00 93.38 158 VAL A C 1
ATOM 1252 O O . VAL A 1 158 ? 7.522 -4.368 -16.968 1.00 93.38 158 VAL A O 1
ATOM 1255 N N . VAL A 1 159 ? 8.491 -4.380 -14.940 1.00 95.50 159 VAL A N 1
ATOM 1256 C CA . VAL A 1 159 ? 8.237 -2.975 -14.642 1.00 95.50 159 VAL A CA 1
ATOM 1257 C C . VAL A 1 159 ? 9.456 -2.165 -15.059 1.00 95.50 159 VAL A C 1
ATOM 1259 O O . VAL A 1 159 ? 10.526 -2.279 -14.469 1.00 95.50 159 VAL A O 1
ATOM 1262 N N . LEU A 1 160 ? 9.266 -1.312 -16.055 1.00 96.25 160 LEU A N 1
ATOM 1263 C CA . LEU A 1 160 ? 10.190 -0.268 -16.464 1.00 96.25 160 LEU A CA 1
ATOM 1264 C C . LEU A 1 160 ? 9.775 1.009 -15.750 1.00 96.25 160 LEU A C 1
ATOM 1266 O O . LEU A 1 160 ? 8.691 1.550 -15.980 1.00 96.25 160 LEU A O 1
ATOM 1270 N N . GLY A 1 161 ? 10.606 1.477 -14.841 1.00 92.50 161 GLY A N 1
ATOM 1271 C CA . GLY A 1 161 ? 10.311 2.669 -14.076 1.00 92.50 161 GLY A CA 1
ATOM 1272 C C . GLY A 1 161 ? 11.568 3.459 -13.778 1.00 92.50 161 GLY A C 1
ATOM 1273 O O . GLY A 1 161 ? 12.645 3.149 -14.246 1.00 92.50 161 GLY A O 1
ATOM 1274 N N . GLY A 1 162 ? 11.468 4.541 -13.034 1.00 89.69 162 GLY A N 1
ATOM 1275 C CA . GLY A 1 162 ? 10.220 5.250 -12.835 1.00 89.69 162 GLY A CA 1
ATOM 1276 C C . GLY A 1 162 ? 10.498 6.653 -12.352 1.00 89.69 162 GLY A C 1
ATOM 1277 O O . GLY A 1 162 ? 11.645 7.068 -12.203 1.00 89.69 162 GLY A O 1
ATOM 1278 N N . THR A 1 163 ? 9.435 7.400 -12.090 1.00 94.00 163 THR A N 1
ATOM 1279 C CA . THR A 1 163 ? 9.568 8.759 -11.564 1.00 94.00 163 THR A CA 1
ATOM 1280 C C . THR A 1 163 ? 9.396 8.822 -10.044 1.00 94.00 163 THR A C 1
ATOM 1282 O O . THR A 1 163 ? 8.823 7.931 -9.394 1.00 94.00 163 THR A O 1
ATOM 1285 N N . LYS A 1 164 ? 9.927 9.906 -9.470 1.00 93.88 164 LYS A N 1
ATOM 1286 C CA . LYS A 1 164 ? 9.784 10.288 -8.065 1.00 93.88 164 LYS A CA 1
ATOM 1287 C C . LYS A 1 164 ? 9.523 11.794 -7.998 1.00 93.88 164 LYS A C 1
ATOM 1289 O O . LYS A 1 164 ? 10.460 12.583 -7.957 1.00 93.88 164 LYS A O 1
ATOM 1294 N N . GLN A 1 165 ? 8.255 12.194 -8.034 1.00 95.25 165 GLN A N 1
ATOM 1295 C CA . GLN A 1 165 ? 7.842 13.604 -8.086 1.00 95.25 165 GLN A CA 1
ATOM 1296 C C . GLN A 1 165 ? 6.860 13.918 -6.956 1.00 95.25 165 GLN A C 1
ATOM 1298 O O . GLN A 1 165 ? 5.978 13.118 -6.665 1.00 95.25 165 GLN A O 1
ATOM 1303 N N . LYS A 1 166 ? 6.977 15.089 -6.327 1.00 95.62 166 LYS A N 1
ATOM 1304 C CA . LYS A 1 166 ? 5.962 15.585 -5.385 1.00 95.62 166 LYS A CA 1
ATOM 1305 C C . LYS A 1 166 ? 4.795 16.163 -6.187 1.00 95.62 166 LYS A C 1
ATOM 1307 O O . LYS A 1 166 ? 4.902 17.278 -6.680 1.00 95.62 166 LYS A O 1
ATOM 1312 N N . SER A 1 167 ? 3.730 15.390 -6.377 1.00 97.00 167 SER A N 1
ATOM 1313 C CA . SER A 1 167 ? 2.559 15.809 -7.157 1.00 97.00 167 SER A CA 1
ATOM 1314 C C . SER A 1 167 ? 1.352 14.919 -6.862 1.00 97.00 167 SER A C 1
ATOM 1316 O O . SER A 1 167 ? 1.518 13.730 -6.594 1.00 97.00 167 SER A O 1
ATOM 1318 N N . PHE A 1 168 ? 0.152 15.498 -6.937 1.00 96.56 168 PHE A N 1
ATOM 1319 C CA . PHE A 1 168 ? -1.128 14.777 -6.915 1.00 96.56 168 PHE A CA 1
ATOM 1320 C C . PHE A 1 168 ? -1.590 14.352 -8.316 1.00 96.56 168 PHE A C 1
ATOM 1322 O O . PHE A 1 168 ? -2.559 13.609 -8.444 1.00 96.56 168 PHE A O 1
ATOM 1329 N N . ASP A 1 169 ? -0.913 14.825 -9.362 1.00 96.94 169 ASP A N 1
ATOM 1330 C CA . ASP A 1 169 ? -1.297 14.574 -10.744 1.00 96.94 169 ASP A CA 1
ATOM 1331 C C . ASP A 1 169 ? -1.126 13.092 -11.112 1.00 96.94 169 ASP A C 1
ATOM 1333 O O . ASP A 1 169 ? -0.045 12.512 -10.980 1.00 96.94 169 ASP A O 1
ATOM 1337 N N . THR A 1 170 ? -2.210 12.480 -11.581 1.00 95.94 170 THR A N 1
ATOM 1338 C CA . THR A 1 170 ? -2.253 11.076 -12.011 1.00 95.94 170 THR A CA 1
ATOM 1339 C C . THR A 1 170 ? -2.290 10.920 -13.531 1.00 95.94 170 THR A C 1
ATOM 1341 O O . THR A 1 170 ? -2.318 9.793 -14.023 1.00 95.94 170 THR A O 1
ATOM 1344 N N . THR A 1 171 ? -2.241 12.023 -14.284 1.00 97.50 171 THR A N 1
ATOM 1345 C CA . THR A 1 171 ? -2.151 11.996 -15.746 1.00 97.50 171 THR A CA 1
ATOM 1346 C C . THR A 1 171 ? -0.805 11.433 -16.187 1.00 97.50 171 THR A C 1
ATOM 1348 O O . THR A 1 171 ? 0.209 11.613 -15.512 1.00 97.50 171 THR A O 1
ATOM 1351 N N . LEU A 1 172 ? -0.785 10.698 -17.299 1.00 97.56 172 LEU A N 1
ATOM 1352 C CA . LEU A 1 172 ? 0.452 10.206 -17.902 1.00 97.56 172 LEU A CA 1
ATOM 1353 C C . LEU A 1 172 ? 1.214 11.362 -18.558 1.00 97.56 172 LEU A C 1
ATOM 1355 O O . LEU A 1 172 ? 0.613 12.238 -19.170 1.00 97.56 172 LEU A O 1
ATOM 1359 N N . SER A 1 173 ? 2.540 11.327 -18.458 1.00 97.38 173 SER A N 1
ATOM 1360 C CA . SER A 1 173 ? 3.440 12.288 -19.097 1.00 97.38 173 SER A CA 1
ATOM 1361 C C . SER A 1 173 ? 4.382 11.561 -20.050 1.00 97.38 173 SER A C 1
ATOM 1363 O O . SER A 1 173 ? 5.164 10.706 -19.623 1.00 97.38 173 SER A O 1
ATOM 1365 N N . ASP A 1 174 ? 4.331 11.892 -21.337 1.00 96.50 174 ASP A N 1
ATOM 1366 C CA . ASP A 1 174 ? 5.236 11.302 -22.330 1.00 96.50 174 ASP A CA 1
ATOM 1367 C C . ASP A 1 174 ? 6.689 11.673 -22.033 1.00 96.50 174 ASP A C 1
ATOM 1369 O O . ASP A 1 174 ? 7.548 10.798 -22.013 1.00 96.50 174 ASP A O 1
ATOM 1373 N N . ALA A 1 175 ? 6.944 12.920 -21.622 1.00 95.00 175 ALA A N 1
ATOM 1374 C CA . ALA A 1 175 ? 8.270 13.368 -21.201 1.00 95.00 175 ALA A CA 1
ATOM 1375 C C . ALA A 1 175 ? 8.836 12.540 -20.030 1.00 95.00 175 ALA A C 1
ATOM 1377 O O . ALA A 1 175 ? 10.030 12.234 -19.996 1.00 95.00 175 ALA A O 1
ATOM 1378 N N . ASP A 1 176 ? 7.988 12.145 -19.072 1.00 94.75 176 ASP A N 1
ATOM 1379 C CA . ASP A 1 176 ? 8.405 11.256 -17.984 1.00 94.75 176 ASP A CA 1
ATOM 1380 C C . ASP A 1 176 ? 8.734 9.850 -18.490 1.00 94.75 176 ASP A C 1
ATOM 1382 O O . ASP A 1 176 ? 9.727 9.272 -18.044 1.00 94.75 176 ASP A O 1
ATOM 1386 N N . SER A 1 177 ? 7.920 9.311 -19.407 1.00 95.44 177 SER A N 1
ATOM 1387 C CA . SER A 1 177 ? 8.163 8.008 -20.038 1.00 95.44 177 SER A CA 1
ATOM 1388 C C . SER A 1 177 ? 9.478 8.011 -20.805 1.00 95.44 177 SER A C 1
ATOM 1390 O O . SER A 1 177 ? 10.338 7.172 -20.549 1.00 95.44 177 SER A O 1
ATOM 1392 N N . ASP A 1 178 ? 9.662 8.984 -21.693 1.00 93.94 178 ASP A N 1
ATOM 1393 C CA . ASP A 1 178 ? 10.842 9.108 -22.544 1.00 93.94 178 ASP A CA 1
ATOM 1394 C C . ASP A 1 178 ? 12.116 9.197 -21.710 1.00 93.94 178 ASP A C 1
ATOM 1396 O O . ASP A 1 178 ? 13.116 8.557 -22.036 1.00 93.94 178 ASP A O 1
ATOM 1400 N N . ARG A 1 179 ? 12.079 9.917 -20.581 1.00 92.06 179 ARG A N 1
ATOM 1401 C CA . ARG A 1 179 ? 13.238 10.049 -19.695 1.00 92.06 179 ARG A CA 1
ATOM 1402 C C . ARG A 1 179 ? 13.753 8.698 -19.202 1.00 92.06 179 ARG A C 1
ATOM 1404 O O . ARG A 1 179 ? 14.938 8.415 -19.364 1.00 92.06 179 ARG A O 1
ATOM 1411 N N . PHE A 1 180 ? 12.902 7.876 -18.579 1.00 93.31 180 PHE A N 1
ATOM 1412 C CA . PHE A 1 180 ? 13.378 6.587 -18.067 1.00 93.31 180 PHE A CA 1
ATOM 1413 C C . PHE A 1 180 ? 13.567 5.569 -19.197 1.00 93.31 180 PHE A C 1
ATOM 1415 O O . PHE A 1 180 ? 14.552 4.841 -19.178 1.00 93.31 180 PHE A O 1
ATOM 1422 N N . LEU A 1 181 ? 12.716 5.549 -20.226 1.00 94.62 181 LEU A N 1
ATOM 1423 C CA . LEU A 1 181 ? 12.839 4.583 -21.324 1.00 94.62 181 LEU A CA 1
ATOM 1424 C C . LEU A 1 181 ? 14.105 4.790 -22.153 1.00 94.62 181 LEU A C 1
ATOM 1426 O O . LEU A 1 181 ? 14.770 3.813 -22.478 1.00 94.62 181 LEU A O 1
ATOM 1430 N N . ASN A 1 182 ? 14.501 6.032 -22.444 1.00 91.12 182 ASN A N 1
ATOM 1431 C CA . ASN A 1 182 ? 15.745 6.299 -23.170 1.00 91.12 182 ASN A CA 1
ATOM 1432 C C . ASN A 1 182 ? 16.978 5.804 -22.405 1.00 91.12 182 ASN A C 1
ATOM 1434 O O . ASN A 1 182 ? 17.954 5.359 -23.007 1.00 91.12 182 ASN A O 1
ATOM 1438 N N . HIS A 1 183 ? 16.957 5.862 -21.074 1.00 89.38 183 HIS A N 1
ATOM 1439 C CA . HIS A 1 183 ? 18.028 5.308 -20.254 1.00 89.38 183 HIS A CA 1
ATOM 1440 C C . HIS A 1 183 ? 17.980 3.777 -20.227 1.00 89.38 183 HIS A C 1
ATOM 1442 O O . HIS A 1 183 ? 18.969 3.128 -20.566 1.00 89.38 183 HIS A O 1
ATOM 1448 N N . LEU A 1 184 ? 16.819 3.196 -19.922 1.00 92.69 184 LEU A N 1
ATOM 1449 C CA . LEU A 1 184 ? 16.661 1.746 -19.837 1.00 92.69 184 LEU A CA 1
ATOM 1450 C C . LEU A 1 184 ? 16.946 1.046 -21.172 1.00 92.69 184 LEU A C 1
ATOM 1452 O O . LEU A 1 184 ? 17.599 0.011 -21.173 1.00 92.69 184 LEU A O 1
ATOM 1456 N N . ASN A 1 185 ? 16.563 1.639 -22.305 1.00 91.62 185 ASN A N 1
ATOM 1457 C CA . ASN A 1 185 ? 16.828 1.091 -23.640 1.00 91.62 185 ASN A CA 1
ATOM 1458 C C . ASN A 1 185 ? 18.312 1.147 -24.032 1.00 91.62 185 ASN A C 1
ATOM 1460 O O . ASN A 1 185 ? 18.751 0.352 -24.856 1.00 91.62 185 ASN A O 1
ATOM 1464 N N . ARG A 1 186 ? 19.099 2.073 -23.468 1.00 90.25 186 ARG A N 1
ATOM 1465 C CA . ARG A 1 186 ? 20.565 2.069 -23.627 1.00 90.25 186 ARG A CA 1
ATOM 1466 C C . ARG A 1 186 ? 21.209 0.988 -22.761 1.00 90.25 186 ARG A C 1
ATOM 1468 O O . ARG A 1 186 ? 22.209 0.408 -23.169 1.00 90.25 186 ARG A O 1
ATOM 1475 N N . PHE A 1 187 ? 20.639 0.733 -21.583 1.00 90.25 187 PHE A N 1
ATOM 1476 C CA . PHE A 1 187 ? 21.159 -0.235 -20.621 1.00 90.25 187 PHE A CA 1
ATOM 1477 C C . PHE A 1 187 ? 20.826 -1.685 -21.008 1.00 90.25 187 PHE A C 1
ATOM 1479 O O . PHE A 1 187 ? 21.720 -2.522 -21.059 1.00 90.25 187 PHE A O 1
ATOM 1486 N N . ILE A 1 188 ? 19.565 -1.970 -21.349 1.00 92.88 188 ILE A N 1
ATOM 1487 C CA . ILE A 1 188 ? 19.081 -3.273 -21.826 1.00 92.88 188 ILE A CA 1
ATOM 1488 C C . ILE A 1 188 ? 18.291 -3.065 -23.134 1.00 92.88 188 ILE A C 1
ATOM 1490 O O . ILE A 1 188 ? 17.063 -2.937 -23.115 1.00 92.88 188 ILE A O 1
ATOM 1494 N N . PRO A 1 189 ? 18.968 -3.040 -24.298 1.00 94.25 189 PRO A N 1
ATOM 1495 C CA . PRO A 1 189 ? 18.327 -2.764 -25.588 1.00 94.25 189 PRO A CA 1
ATOM 1496 C C . PRO A 1 189 ? 17.208 -3.734 -25.975 1.00 94.25 189 PRO A C 1
ATOM 1498 O O . PRO A 1 189 ? 16.291 -3.346 -26.696 1.00 94.25 189 PRO A O 1
ATOM 1501 N N . SER A 1 190 ? 17.236 -4.971 -25.468 1.00 94.25 190 SER A N 1
ATOM 1502 C CA . SER A 1 190 ? 16.200 -5.979 -25.735 1.00 94.25 190 SER A CA 1
ATOM 1503 C C . SER A 1 190 ? 14.819 -5.614 -25.175 1.00 94.25 190 SER A C 1
ATOM 1505 O O . SER A 1 190 ? 13.832 -6.234 -25.556 1.00 94.25 190 SER A O 1
ATOM 1507 N N . LEU A 1 191 ? 14.718 -4.614 -24.292 1.00 94.94 191 LEU A N 1
ATOM 1508 C CA . LEU A 1 191 ? 13.441 -4.139 -23.745 1.00 94.94 191 LEU A CA 1
ATOM 1509 C C . LEU A 1 191 ? 12.757 -3.078 -24.618 1.00 94.94 191 LEU A C 1
ATOM 1511 O O . LEU A 1 191 ? 11.589 -2.773 -24.378 1.00 94.94 191 LEU A O 1
ATOM 1515 N N . LYS A 1 192 ? 13.450 -2.528 -25.624 1.00 93.50 192 LYS A N 1
ATOM 1516 C CA . LYS A 1 192 ? 12.958 -1.410 -26.442 1.00 93.50 192 LYS A CA 1
ATOM 1517 C C . LYS A 1 192 ? 11.637 -1.722 -27.148 1.00 93.50 192 LYS A C 1
ATOM 1519 O O . LYS A 1 192 ? 10.730 -0.894 -27.128 1.00 93.50 192 LYS A O 1
ATOM 1524 N N . ASP A 1 193 ? 11.546 -2.914 -27.731 1.00 92.75 193 ASP A N 1
ATOM 1525 C CA . ASP A 1 193 ? 10.410 -3.351 -28.552 1.00 92.75 193 ASP A CA 1
ATOM 1526 C C . ASP A 1 193 ? 9.481 -4.319 -27.794 1.00 92.75 193 ASP A C 1
ATOM 1528 O O . ASP A 1 193 ? 8.630 -4.981 -28.388 1.00 92.75 193 ASP A O 1
ATOM 1532 N N . ALA A 1 194 ? 9.640 -4.419 -26.469 1.00 96.44 194 ALA A N 1
ATOM 1533 C CA . ALA A 1 194 ? 8.797 -5.262 -25.632 1.00 96.44 194 ALA A CA 1
ATOM 1534 C C . ALA A 1 194 ? 7.334 -4.783 -25.658 1.00 96.44 194 ALA A C 1
ATOM 1536 O O . ALA A 1 194 ? 7.048 -3.588 -25.532 1.00 96.44 194 ALA A O 1
ATOM 1537 N N . GLU A 1 195 ? 6.394 -5.725 -25.777 1.00 97.44 195 GLU A N 1
ATOM 1538 C CA . GLU A 1 195 ? 4.959 -5.426 -25.825 1.00 97.44 195 GLU A CA 1
ATOM 1539 C C . GLU A 1 195 ? 4.528 -4.685 -24.552 1.00 97.44 195 GLU A C 1
ATOM 1541 O O . GLU A 1 195 ? 4.717 -5.174 -23.434 1.00 97.44 195 GLU A O 1
ATOM 1546 N N . VAL A 1 196 ? 3.925 -3.505 -24.709 1.00 97.38 196 VAL A N 1
ATOM 1547 C CA . VAL A 1 196 ? 3.439 -2.710 -23.578 1.00 97.38 196 VAL A CA 1
ATOM 1548 C C . VAL A 1 196 ? 2.151 -3.313 -23.029 1.00 97.38 196 VAL A C 1
ATOM 1550 O O . VAL A 1 196 ? 1.139 -3.366 -23.715 1.00 97.38 196 VAL A O 1
ATOM 1553 N N . VAL A 1 197 ? 2.174 -3.696 -21.752 1.00 96.06 197 VAL A N 1
ATOM 1554 C CA . VAL A 1 197 ? 0.994 -4.171 -21.018 1.00 96.06 197 VAL A CA 1
ATOM 1555 C C . VAL A 1 197 ? 0.177 -2.988 -20.511 1.00 96.06 197 VAL A C 1
ATOM 1557 O O . VAL A 1 197 ? -1.036 -2.936 -20.693 1.00 96.06 197 VAL A O 1
ATOM 1560 N N . LYS A 1 198 ? 0.831 -2.039 -19.828 1.00 95.12 198 LYS A N 1
ATOM 1561 C CA . LYS A 1 198 ? 0.159 -0.880 -19.225 1.00 95.12 198 LYS A CA 1
ATOM 1562 C C . LYS A 1 198 ? 1.146 0.241 -18.922 1.00 95.12 198 LYS A C 1
ATOM 1564 O O . LYS A 1 198 ? 2.231 -0.011 -18.405 1.00 95.12 198 LYS A O 1
ATOM 1569 N N . ASN A 1 199 ? 0.730 1.483 -19.148 1.00 96.62 199 ASN A N 1
ATOM 1570 C CA . ASN A 1 199 ? 1.362 2.666 -18.564 1.00 96.62 199 ASN A CA 1
ATOM 1571 C C . ASN A 1 199 ? 0.520 3.122 -17.374 1.00 96.62 199 ASN A C 1
ATOM 1573 O O . ASN A 1 199 ? -0.707 3.170 -17.475 1.00 96.62 199 ASN A O 1
ATOM 1577 N N . VAL A 1 200 ? 1.147 3.417 -16.237 1.00 95.88 200 VAL A N 1
ATOM 1578 C CA . VAL A 1 200 ? 0.401 3.761 -15.022 1.00 95.88 200 VAL A CA 1
ATOM 1579 C C . VAL A 1 200 ? 1.162 4.743 -14.141 1.00 95.88 200 VAL A C 1
ATOM 1581 O O . VAL A 1 200 ? 2.390 4.714 -14.058 1.00 95.88 200 VAL A O 1
ATOM 1584 N N . VAL A 1 201 ? 0.402 5.601 -13.464 1.00 96.81 201 VAL A N 1
ATOM 1585 C CA . VAL A 1 201 ? 0.881 6.525 -12.438 1.00 96.81 201 VAL A CA 1
ATOM 1586 C C . VAL A 1 201 ? 0.302 6.108 -11.093 1.00 96.81 201 VAL A C 1
ATOM 1588 O O . VAL A 1 201 ? -0.907 5.950 -10.956 1.00 96.81 201 VAL A O 1
ATOM 1591 N N . GLY A 1 202 ? 1.166 5.940 -10.096 1.00 95.25 202 GLY A N 1
ATOM 1592 C CA . GLY A 1 202 ? 0.782 5.698 -8.708 1.00 95.25 202 GLY A CA 1
ATOM 1593 C C . GLY A 1 202 ? 1.222 6.837 -7.794 1.00 95.25 202 GLY A C 1
ATOM 1594 O O . GLY A 1 202 ? 2.273 7.448 -8.003 1.00 95.25 202 GLY A O 1
ATOM 1595 N N . LEU A 1 203 ? 0.443 7.097 -6.744 1.00 97.12 203 LEU A N 1
ATOM 1596 C CA . LEU A 1 203 ? 0.780 8.072 -5.707 1.00 97.12 203 LEU A CA 1
ATOM 1597 C C . LEU A 1 203 ? 1.223 7.340 -4.442 1.00 97.12 203 LEU A C 1
ATOM 1599 O O . LEU A 1 203 ? 0.413 6.734 -3.740 1.00 97.12 203 LEU A O 1
ATOM 1603 N N . ARG A 1 204 ? 2.523 7.384 -4.145 1.00 96.75 204 ARG A N 1
ATOM 1604 C CA . ARG A 1 204 ? 3.067 6.778 -2.925 1.00 96.75 204 ARG A CA 1
ATOM 1605 C C . ARG A 1 204 ? 2.685 7.644 -1.716 1.00 96.75 204 ARG A C 1
ATOM 1607 O O . ARG A 1 204 ? 2.971 8.842 -1.761 1.00 96.75 204 ARG A O 1
ATOM 1614 N N . PRO A 1 205 ? 2.100 7.079 -0.646 1.00 97.31 205 PRO A N 1
ATOM 1615 C CA . PRO A 1 205 ? 1.697 7.831 0.541 1.00 97.31 205 PRO A CA 1
ATOM 1616 C C . PRO A 1 205 ? 2.911 8.093 1.437 1.00 97.31 205 PRO A C 1
ATOM 1618 O O . PRO A 1 205 ? 3.138 7.380 2.414 1.00 97.31 205 PRO A O 1
ATOM 1621 N N . TYR A 1 206 ? 3.753 9.052 1.059 1.00 97.94 206 TYR A N 1
ATOM 1622 C CA . TYR A 1 206 ? 4.942 9.406 1.829 1.00 97.94 206 TYR A CA 1
ATOM 1623 C C . TYR A 1 206 ? 4.554 10.196 3.074 1.00 97.94 206 TYR A C 1
ATOM 1625 O O . TYR A 1 206 ? 3.672 11.045 3.020 1.00 97.94 206 TYR A O 1
ATOM 1633 N N . ARG A 1 207 ? 5.255 9.934 4.171 1.00 98.06 207 ARG A N 1
ATOM 1634 C CA . ARG A 1 207 ? 5.230 10.708 5.410 1.00 98.06 207 ARG A CA 1
ATOM 1635 C C . ARG A 1 207 ? 6.660 10.756 5.945 1.00 98.06 207 ARG A C 1
ATOM 1637 O O . ARG A 1 207 ? 7.413 9.815 5.688 1.00 98.06 207 ARG A O 1
ATOM 1644 N N . SER A 1 208 ? 7.058 11.805 6.668 1.00 96.81 208 SER A N 1
ATOM 1645 C CA . SER A 1 208 ? 8.427 11.901 7.212 1.00 96.81 208 SER A CA 1
ATOM 1646 C C . SER A 1 208 ? 8.800 10.712 8.110 1.00 96.81 208 SER A C 1
ATOM 1648 O O . SER A 1 208 ? 9.951 10.276 8.140 1.00 96.81 208 SER A O 1
ATOM 1650 N N . LYS A 1 209 ? 7.799 10.149 8.792 1.00 97.19 209 LYS A N 1
ATOM 1651 C CA . LYS A 1 209 ? 7.870 8.929 9.594 1.00 97.19 209 LYS A CA 1
ATOM 1652 C C . LYS A 1 209 ? 6.586 8.128 9.392 1.00 97.19 209 LYS A C 1
ATOM 1654 O O . LYS A 1 209 ? 5.502 8.712 9.422 1.00 97.19 209 LYS A O 1
ATOM 1659 N N . VAL A 1 210 ? 6.689 6.805 9.245 1.00 97.88 210 VAL A N 1
ATOM 1660 C CA . VAL A 1 210 ? 5.516 5.911 9.272 1.00 97.88 210 VAL A CA 1
ATOM 1661 C C . VAL A 1 210 ? 4.720 6.174 10.549 1.00 97.88 210 VAL A C 1
ATOM 1663 O O . VAL A 1 210 ? 5.293 6.210 11.641 1.00 97.88 210 VAL A O 1
ATOM 1666 N N . ARG A 1 211 ? 3.407 6.370 10.415 1.00 98.56 211 ARG A N 1
ATOM 1667 C CA . ARG A 1 211 ? 2.514 6.503 11.564 1.00 98.56 211 ARG A CA 1
ATOM 1668 C C . ARG A 1 211 ? 1.936 5.133 11.886 1.00 98.56 211 ARG A C 1
ATOM 1670 O O . ARG A 1 211 ? 1.012 4.678 11.211 1.00 98.56 211 ARG A O 1
ATOM 1677 N N . LEU A 1 212 ? 2.540 4.495 12.885 1.00 98.69 212 LEU A N 1
ATOM 1678 C CA . LEU A 1 212 ? 2.155 3.197 13.424 1.00 98.69 212 LEU A CA 1
ATOM 1679 C C . LEU A 1 212 ? 2.066 3.293 14.948 1.00 98.69 212 LEU A C 1
ATOM 1681 O O . LEU A 1 212 ? 3.069 3.137 15.641 1.00 98.69 212 LEU A O 1
ATOM 1685 N N . GLU A 1 213 ? 0.890 3.665 15.445 1.00 98.56 213 GLU A N 1
ATOM 1686 C CA . GLU A 1 213 ? 0.662 4.018 16.851 1.00 98.56 213 GLU A CA 1
ATOM 1687 C C . GLU A 1 213 ? -0.823 3.920 17.220 1.00 98.56 213 GLU A C 1
ATOM 1689 O O . GLU A 1 213 ? -1.690 3.883 16.346 1.00 98.56 213 GLU A O 1
ATOM 1694 N N . GLU A 1 214 ? -1.108 3.893 18.519 1.00 98.25 214 GLU A N 1
ATOM 1695 C CA . GLU A 1 214 ? -2.460 3.944 19.079 1.00 98.25 214 GLU A CA 1
ATOM 1696 C C . GLU A 1 214 ? -2.875 5.390 19.401 1.00 98.25 214 GLU A C 1
ATOM 1698 O O . GLU A 1 214 ? -2.074 6.185 19.889 1.00 98.25 214 GLU A O 1
ATOM 1703 N N . GLU A 1 215 ? -4.140 5.725 19.167 1.00 98.06 215 GLU A N 1
ATOM 1704 C CA . GLU A 1 215 ? -4.733 7.027 19.462 1.00 98.06 21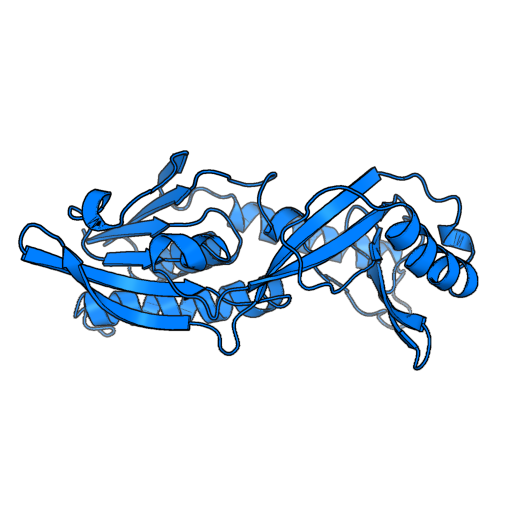5 GLU A CA 1
ATOM 1705 C C . GLU A 1 215 ? -6.172 6.854 19.975 1.00 98.06 215 GLU A C 1
ATOM 1707 O O . GLU A 1 215 ? -6.922 5.982 19.528 1.00 98.06 215 GLU A O 1
ATOM 1712 N N . PHE A 1 216 ? -6.574 7.701 20.926 1.00 97.44 216 PHE A N 1
ATOM 1713 C CA . PHE A 1 216 ? -7.959 7.800 21.383 1.00 97.44 216 PHE A CA 1
ATOM 1714 C C . PHE A 1 216 ? -8.592 9.067 20.812 1.00 97.44 216 PHE A C 1
ATOM 1716 O O . PHE A 1 216 ? -8.299 10.168 21.274 1.00 97.44 216 PHE A O 1
ATOM 1723 N N . LEU A 1 217 ? -9.486 8.916 19.837 1.00 95.62 217 LEU A N 1
ATOM 1724 C CA . LEU A 1 217 ? -10.172 10.052 19.220 1.00 95.62 217 LEU A CA 1
ATOM 1725 C C . LEU A 1 217 ? -11.502 10.331 19.916 1.00 95.62 217 LEU A C 1
ATOM 1727 O O . LEU A 1 217 ? -12.254 9.408 20.232 1.00 95.62 217 LEU A O 1
ATOM 1731 N N . LYS A 1 218 ? -11.817 11.611 20.126 1.00 94.38 218 LYS A N 1
ATOM 1732 C CA . LYS A 1 218 ? -13.133 12.048 20.601 1.00 94.38 218 LYS A CA 1
ATOM 1733 C C . LYS A 1 218 ? -14.028 12.378 19.417 1.00 94.38 218 LYS A C 1
ATOM 1735 O O . LYS A 1 218 ? -13.648 13.151 18.542 1.00 94.38 218 LYS A O 1
ATOM 1740 N N . THR A 1 219 ? -15.216 11.798 19.396 1.00 90.88 219 THR A N 1
ATOM 1741 C CA . THR A 1 219 ? -16.248 12.126 18.413 1.00 90.88 219 THR A CA 1
ATOM 1742 C C . THR A 1 219 ? -17.006 13.391 18.840 1.00 90.88 219 THR A C 1
ATOM 1744 O O . THR A 1 219 ? -16.985 13.742 20.024 1.00 90.88 219 THR A O 1
ATOM 1747 N N . PRO A 1 220 ? -17.713 14.077 17.920 1.00 88.38 220 PRO A N 1
ATOM 1748 C CA . PRO A 1 220 ? -18.525 15.248 18.267 1.00 88.38 220 PRO A CA 1
ATOM 1749 C C . PRO A 1 220 ? -19.606 14.969 19.325 1.00 88.38 220 PRO A C 1
ATOM 1751 O O . PRO A 1 220 ? -19.931 15.850 20.112 1.00 88.38 220 PRO A O 1
ATOM 1754 N N . ASP A 1 221 ? -20.129 13.738 19.383 1.00 88.94 221 ASP A N 1
ATOM 1755 C CA . ASP A 1 221 ? -21.081 13.266 20.401 1.00 88.94 221 ASP A CA 1
ATOM 1756 C C . ASP A 1 221 ? -20.403 12.781 21.703 1.00 88.94 221 ASP A C 1
ATOM 1758 O O . ASP A 1 221 ? -21.059 12.217 22.575 1.00 88.94 221 ASP A O 1
ATOM 1762 N N . GLY A 1 222 ? -19.091 12.997 21.864 1.00 89.81 222 GLY A N 1
ATOM 1763 C CA . GLY A 1 222 ? -18.341 12.739 23.100 1.00 89.81 222 GLY A CA 1
ATOM 1764 C C . GLY A 1 222 ? -17.868 11.294 23.303 1.00 89.81 222 GLY A C 1
ATOM 1765 O O . GLY A 1 222 ? -17.187 11.006 24.298 1.00 89.81 222 GLY A O 1
ATOM 1766 N N . LYS A 1 223 ? -18.165 10.381 22.370 1.00 92.25 223 LYS A N 1
ATOM 1767 C CA . LYS A 1 223 ? -17.657 9.002 22.403 1.00 92.25 223 LYS A CA 1
ATOM 1768 C C . LYS A 1 223 ? -16.151 8.979 22.172 1.00 92.25 223 LYS A C 1
ATOM 1770 O O . LYS A 1 223 ? -15.565 9.873 21.568 1.00 92.25 223 LYS A O 1
ATOM 1775 N N . THR A 1 224 ? -15.514 7.937 22.694 1.00 95.75 224 THR A N 1
ATOM 1776 C CA . THR A 1 224 ? -14.073 7.721 22.523 1.00 95.75 224 THR A CA 1
ATOM 1777 C C . THR A 1 224 ? -13.864 6.551 21.580 1.00 95.75 224 THR A C 1
ATOM 1779 O O . THR A 1 224 ? -14.263 5.435 21.905 1.00 95.75 224 THR A O 1
ATOM 1782 N N . LEU A 1 225 ? -13.236 6.802 20.438 1.00 97.38 225 LEU A N 1
ATOM 1783 C CA . LEU A 1 225 ? -12.821 5.776 19.491 1.00 97.38 225 LEU A CA 1
ATOM 1784 C C . LEU A 1 225 ? -11.412 5.313 19.839 1.00 97.38 225 LEU A C 1
ATOM 1786 O O . LEU A 1 225 ? -10.541 6.134 20.125 1.00 97.38 225 LEU A O 1
ATOM 1790 N N . LYS A 1 226 ? -11.185 4.003 19.779 1.00 98.38 226 LYS A N 1
ATOM 1791 C CA . LYS A 1 226 ? -9.849 3.413 19.852 1.00 98.38 226 LYS A CA 1
ATOM 1792 C C . LYS A 1 226 ? -9.336 3.237 18.436 1.00 98.38 226 LYS A C 1
ATOM 1794 O O . LYS A 1 226 ? -9.969 2.529 17.654 1.00 98.38 226 LYS A O 1
ATOM 1799 N N . VAL A 1 227 ? -8.225 3.879 18.105 1.00 98.62 227 VAL A N 1
ATOM 1800 C CA . VAL A 1 227 ? -7.682 3.863 16.752 1.00 98.62 227 VAL A CA 1
ATOM 1801 C C . VAL A 1 227 ? -6.236 3.396 16.773 1.00 98.62 227 VAL A C 1
ATOM 1803 O O . VAL A 1 227 ? -5.441 3.882 17.564 1.00 98.62 227 VAL A O 1
ATOM 1806 N N . VAL A 1 228 ? -5.885 2.475 15.883 1.00 98.81 228 VAL A N 1
ATOM 1807 C CA . VAL A 1 228 ? -4.501 2.138 15.550 1.00 98.81 228 VAL A CA 1
ATOM 1808 C C . VAL A 1 228 ? -4.217 2.682 14.157 1.00 98.81 228 VAL A C 1
ATOM 1810 O O . VAL A 1 228 ? -4.857 2.291 13.185 1.00 98.81 228 VAL A O 1
ATOM 1813 N N . HIS A 1 229 ? -3.275 3.604 14.034 1.00 98.81 229 HIS A N 1
ATOM 1814 C CA . HIS A 1 229 ? -2.814 4.101 12.742 1.00 98.81 229 HIS A CA 1
ATOM 1815 C C . HIS A 1 229 ? -1.773 3.156 12.156 1.00 98.81 229 HIS A C 1
ATOM 1817 O O . HIS A 1 229 ? -0.968 2.616 12.899 1.00 98.81 229 HIS A O 1
ATOM 1823 N N . ASN A 1 230 ? -1.795 2.949 10.840 1.00 98.69 230 ASN A N 1
ATOM 1824 C CA . ASN A 1 230 ? -0.778 2.203 10.103 1.00 98.69 230 ASN A CA 1
ATOM 1825 C C . ASN A 1 230 ? -0.688 2.729 8.655 1.00 98.69 230 ASN A C 1
ATOM 1827 O O . ASN A 1 230 ? -1.216 2.131 7.712 1.00 98.69 230 ASN A O 1
ATOM 1831 N N . TYR A 1 231 ? -0.063 3.896 8.466 1.00 98.69 231 TYR A N 1
ATOM 1832 C CA . TYR A 1 231 ? 0.063 4.552 7.156 1.00 98.69 231 TYR A CA 1
ATOM 1833 C C . TYR A 1 231 ? 1.352 5.387 7.014 1.00 98.69 231 TYR A C 1
ATOM 1835 O O . TYR A 1 231 ? 2.131 5.537 7.953 1.00 98.69 231 TYR A O 1
ATOM 1843 N N . GLY A 1 232 ? 1.591 5.949 5.820 1.00 98.06 232 GLY A N 1
ATOM 1844 C CA . GLY A 1 232 ? 2.753 6.818 5.565 1.00 98.06 232 GLY A CA 1
ATOM 1845 C C . GLY A 1 232 ? 4.007 6.092 5.058 1.00 98.06 232 GLY A C 1
ATOM 1846 O O . GLY A 1 232 ? 5.119 6.575 5.241 1.00 98.06 232 GLY A O 1
ATOM 1847 N N . HIS A 1 233 ? 3.846 4.923 4.433 1.00 97.56 233 HIS A N 1
ATOM 1848 C CA . HIS A 1 233 ? 4.943 4.020 4.048 1.00 97.56 233 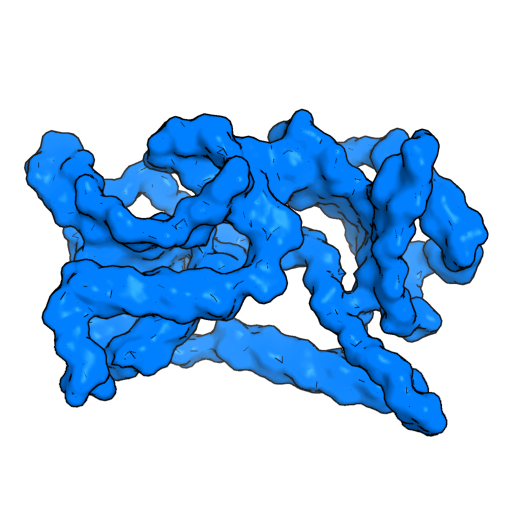HIS A CA 1
ATOM 1849 C C . HIS A 1 233 ? 5.718 4.419 2.784 1.00 97.56 233 HIS A C 1
ATOM 1851 O O . HIS A 1 233 ? 6.673 3.739 2.404 1.00 97.56 233 HIS A O 1
ATOM 1857 N N . GLY A 1 234 ? 5.307 5.485 2.091 1.00 95.62 234 GLY A N 1
ATOM 1858 C CA . GLY A 1 234 ? 5.954 5.926 0.859 1.00 95.62 234 GLY A CA 1
ATOM 1859 C C . GLY A 1 234 ? 6.080 4.798 -0.171 1.00 95.62 234 GLY A C 1
ATOM 1860 O O . GLY A 1 234 ? 5.090 4.175 -0.549 1.00 95.62 234 GLY A O 1
ATOM 1861 N N . GLY A 1 235 ? 7.302 4.559 -0.656 1.00 91.88 235 GLY A N 1
ATOM 1862 C CA . GLY A 1 235 ? 7.603 3.501 -1.628 1.00 91.88 235 GLY A CA 1
ATOM 1863 C C . GLY A 1 235 ? 7.832 2.110 -1.034 1.00 91.88 235 GLY A C 1
ATOM 1864 O O . GLY A 1 235 ? 7.993 1.169 -1.801 1.00 91.88 235 GLY A O 1
ATOM 1865 N N . SER A 1 236 ? 7.829 1.970 0.294 1.00 92.06 236 SER A N 1
ATOM 1866 C CA . SER A 1 236 ? 8.228 0.739 0.992 1.00 92.06 236 SER A CA 1
ATOM 1867 C C . SER A 1 236 ? 7.042 -0.086 1.499 1.00 92.06 236 SER A C 1
ATOM 1869 O O . SER A 1 236 ? 7.225 -1.001 2.295 1.00 92.06 236 SER A O 1
ATOM 1871 N N . GLY A 1 237 ? 5.820 0.238 1.060 1.00 90.81 237 GLY A N 1
ATOM 1872 C CA . GLY A 1 237 ? 4.594 -0.391 1.555 1.00 90.81 237 GLY A CA 1
ATOM 1873 C C . GLY A 1 237 ? 4.610 -1.916 1.439 1.00 90.81 237 GLY A C 1
ATOM 1874 O O . GLY A 1 237 ? 4.472 -2.602 2.443 1.00 90.81 237 GLY A O 1
ATOM 1875 N N . LEU A 1 238 ? 4.861 -2.459 0.245 1.00 87.62 238 LEU A N 1
ATOM 1876 C CA . LEU A 1 238 ? 4.900 -3.915 0.062 1.00 87.62 238 LEU A CA 1
ATOM 1877 C C . LEU A 1 238 ? 5.935 -4.583 0.981 1.00 87.62 238 LEU A C 1
ATOM 1879 O O . LEU A 1 238 ? 5.585 -5.510 1.706 1.00 87.62 238 LEU A O 1
ATOM 1883 N N . SER A 1 239 ? 7.162 -4.054 1.024 1.00 88.75 239 SER A N 1
ATOM 1884 C CA . SER A 1 239 ? 8.274 -4.612 1.807 1.00 88.75 239 SER A CA 1
ATOM 1885 C C . SER A 1 239 ? 8.030 -4.620 3.318 1.00 88.75 239 SER A C 1
ATOM 1887 O O . SER A 1 239 ? 8.545 -5.491 4.008 1.00 88.75 239 SER A O 1
ATOM 1889 N N . LEU A 1 240 ? 7.267 -3.654 3.840 1.00 92.38 240 LEU A N 1
ATOM 1890 C CA . LEU A 1 240 ? 7.027 -3.499 5.280 1.00 92.38 240 LEU A CA 1
ATOM 1891 C C . LEU A 1 240 ? 5.663 -4.036 5.737 1.00 92.38 240 LEU A C 1
ATOM 1893 O O . LEU A 1 240 ? 5.426 -4.137 6.938 1.00 92.38 240 LEU A O 1
ATOM 1897 N N . SER A 1 241 ? 4.771 -4.381 4.803 1.00 92.44 241 SER A N 1
ATOM 1898 C CA . SER A 1 241 ? 3.351 -4.646 5.076 1.00 92.44 241 SER A CA 1
ATOM 1899 C C . SER A 1 241 ? 3.097 -5.667 6.183 1.00 92.44 241 SER A C 1
ATOM 1901 O O . SER A 1 241 ? 2.353 -5.367 7.114 1.00 92.44 241 SER A O 1
ATOM 1903 N N . VAL A 1 242 ? 3.744 -6.834 6.132 1.00 91.56 242 VAL A N 1
ATOM 1904 C CA . VAL A 1 242 ? 3.549 -7.904 7.1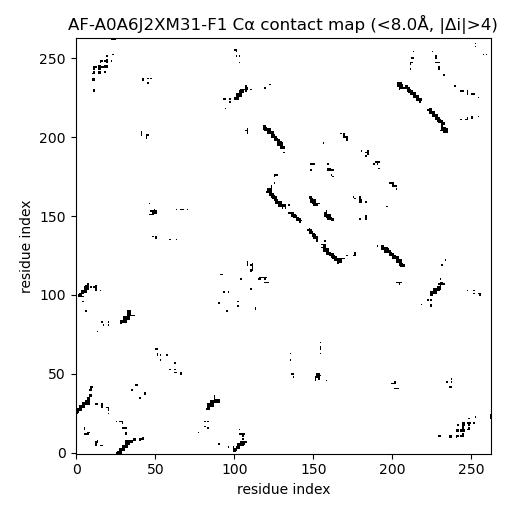24 1.00 91.56 242 VAL A CA 1
ATOM 1905 C C . VAL A 1 242 ? 4.044 -7.485 8.510 1.00 91.56 242 VAL A C 1
ATOM 1907 O O . VAL A 1 242 ? 3.297 -7.597 9.476 1.00 91.56 242 VAL A O 1
ATOM 1910 N N . GLY A 1 243 ? 5.259 -6.938 8.619 1.00 94.75 243 GLY A N 1
ATOM 1911 C CA . GLY A 1 243 ? 5.817 -6.507 9.909 1.00 94.75 243 GLY A CA 1
ATOM 1912 C C . GLY A 1 243 ? 5.036 -5.347 10.538 1.00 94.75 243 GLY A C 1
ATOM 1913 O O . GLY A 1 243 ? 4.771 -5.342 11.739 1.00 94.75 243 GLY A O 1
ATOM 1914 N N . CYS A 1 244 ? 4.592 -4.387 9.722 1.00 97.69 244 CYS A N 1
ATOM 1915 C CA . CYS A 1 244 ? 3.703 -3.320 10.179 1.00 97.69 244 CYS A CA 1
ATOM 1916 C C . CYS A 1 244 ? 2.322 -3.861 10.582 1.00 97.69 244 CYS A C 1
ATOM 1918 O O . CYS A 1 244 ? 1.761 -3.396 11.571 1.00 97.69 244 CYS A O 1
ATOM 1920 N N . GLY A 1 245 ? 1.791 -4.856 9.864 1.00 96.81 245 GLY A N 1
ATOM 1921 C CA . GLY A 1 245 ? 0.544 -5.542 10.209 1.00 96.81 245 GLY A CA 1
ATOM 1922 C C . GLY A 1 245 ? 0.622 -6.290 11.542 1.00 96.81 245 GLY A C 1
ATOM 1923 O O . GLY A 1 245 ? -0.288 -6.170 12.358 1.00 96.81 245 GLY A O 1
ATOM 1924 N N . GLN A 1 246 ? 1.737 -6.976 11.807 1.00 97.31 246 GLN A N 1
ATOM 1925 C CA . GLN A 1 246 ? 2.008 -7.630 13.091 1.00 97.31 246 GLN A CA 1
ATOM 1926 C C . GLN A 1 246 ? 1.995 -6.620 14.238 1.00 97.31 246 GLN A C 1
ATOM 1928 O O . GLN A 1 246 ? 1.237 -6.778 15.191 1.00 97.31 246 GLN A O 1
ATOM 1933 N N . HIS A 1 247 ? 2.762 -5.534 14.123 1.00 98.38 247 HIS A N 1
ATOM 1934 C CA . HIS A 1 247 ? 2.796 -4.503 15.160 1.00 98.38 247 HIS A CA 1
ATOM 1935 C C . HIS A 1 247 ? 1.429 -3.806 15.325 1.00 98.38 247 HIS A C 1
ATOM 1937 O O . HIS A 1 247 ? 0.994 -3.565 16.451 1.00 98.38 247 HIS A O 1
ATOM 1943 N N . ALA A 1 248 ? 0.681 -3.567 14.241 1.00 98.50 248 ALA A N 1
ATOM 1944 C CA . ALA A 1 248 ? -0.691 -3.067 14.336 1.00 98.50 248 ALA A CA 1
ATOM 1945 C C . ALA A 1 248 ? -1.605 -4.032 15.117 1.00 98.50 248 ALA A C 1
ATOM 1947 O O . ALA A 1 248 ? -2.370 -3.589 15.975 1.00 98.50 248 ALA A O 1
ATOM 1948 N N . ALA A 1 249 ? -1.497 -5.344 14.883 1.00 97.06 249 ALA A N 1
ATOM 1949 C CA . ALA A 1 249 ? -2.249 -6.355 15.624 1.00 97.06 249 ALA A CA 1
ATOM 1950 C C . ALA A 1 249 ? -1.908 -6.359 17.124 1.00 97.06 249 ALA A C 1
ATOM 1952 O O . ALA A 1 249 ? -2.799 -6.480 17.968 1.00 97.06 249 ALA A O 1
ATOM 1953 N N . GLU A 1 250 ? -0.638 -6.161 17.479 1.00 97.50 250 GLU A N 1
ATOM 1954 C CA . GLU A 1 250 ? -0.218 -6.038 18.877 1.00 97.50 250 GLU A CA 1
ATOM 1955 C C . GLU A 1 250 ? -0.807 -4.803 19.564 1.00 97.50 250 GLU A C 1
ATOM 1957 O O . GLU A 1 250 ? -1.255 -4.897 20.711 1.00 97.50 250 GLU A O 1
ATOM 1962 N N . LEU A 1 251 ? -0.855 -3.666 18.865 1.00 98.44 251 LEU A N 1
ATOM 1963 C CA . LEU A 1 251 ? -1.502 -2.449 19.357 1.00 98.44 251 LEU A CA 1
ATOM 1964 C C . LEU A 1 251 ? -3.014 -2.653 19.530 1.00 98.44 251 LEU A C 1
ATOM 1966 O O . LEU A 1 251 ? -3.573 -2.242 20.545 1.00 98.44 251 LEU A O 1
ATOM 1970 N N . VAL A 1 252 ? -3.673 -3.366 18.609 1.00 98.06 252 VAL A N 1
ATOM 1971 C CA . VAL A 1 252 ? -5.090 -3.744 18.759 1.00 98.06 252 VAL A CA 1
ATOM 1972 C C . VAL A 1 252 ? -5.298 -4.566 20.033 1.00 98.06 252 VAL A C 1
ATOM 1974 O O . VAL A 1 252 ? -6.141 -4.213 20.859 1.00 98.06 252 VAL A O 1
ATOM 1977 N N . VAL A 1 253 ? -4.502 -5.617 20.250 1.00 96.12 253 VAL A N 1
ATOM 1978 C CA . VAL A 1 253 ? -4.562 -6.452 21.466 1.00 96.12 253 VAL A CA 1
ATOM 1979 C C . VAL A 1 253 ? -4.358 -5.618 22.732 1.00 96.12 253 VAL A C 1
ATOM 1981 O O . VAL A 1 253 ? -5.113 -5.762 23.701 1.00 96.12 253 VAL A O 1
ATOM 1984 N N . LYS A 1 254 ? -3.388 -4.698 22.712 1.00 95.69 254 LYS A N 1
ATOM 1985 C CA . LYS A 1 254 ? -3.120 -3.771 23.816 1.00 95.69 254 LYS A CA 1
ATOM 1986 C C . LYS A 1 254 ? -4.326 -2.872 24.109 1.00 95.69 254 LYS A C 1
ATOM 1988 O O . LYS A 1 254 ? -4.737 -2.763 25.265 1.00 95.69 254 LYS A O 1
ATOM 1993 N N . MET A 1 255 ? -4.946 -2.282 23.086 1.00 95.88 255 MET A N 1
ATOM 1994 C CA . MET A 1 255 ? -6.134 -1.425 23.229 1.00 95.88 255 MET A CA 1
ATOM 1995 C C . MET A 1 255 ? -7.387 -2.185 23.697 1.00 95.88 255 MET A C 1
ATOM 1997 O O . MET A 1 255 ? -8.263 -1.612 24.364 1.00 95.88 255 MET A O 1
ATOM 2001 N N . LEU A 1 256 ? -7.479 -3.476 23.374 1.00 94.81 256 LEU A N 1
ATOM 2002 C CA . LEU A 1 256 ? -8.513 -4.377 23.886 1.00 94.81 256 LEU A CA 1
ATOM 2003 C C . LEU A 1 256 ? -8.248 -4.832 25.331 1.00 94.81 256 LEU A C 1
ATOM 2005 O O . LEU A 1 256 ? -9.161 -5.356 25.966 1.00 94.81 256 LEU A O 1
ATOM 2009 N N . ARG A 1 257 ? -7.039 -4.594 25.868 1.00 87.25 257 ARG A N 1
ATOM 2010 C CA . ARG A 1 257 ? -6.571 -5.086 27.178 1.00 87.25 257 ARG A CA 1
ATOM 2011 C C . ARG A 1 257 ? -6.664 -6.612 27.300 1.00 87.25 257 ARG A C 1
ATOM 2013 O O . ARG A 1 257 ? -6.991 -7.135 28.364 1.00 87.25 257 ARG A O 1
ATOM 2020 N N . VAL A 1 258 ? -6.397 -7.322 26.205 1.00 75.75 258 VAL A N 1
ATOM 2021 C CA . VAL A 1 258 ? -6.373 -8.789 26.188 1.00 75.75 258 VAL A CA 1
ATOM 2022 C C . VAL A 1 258 ? -5.028 -9.277 26.721 1.00 75.75 258 VAL A C 1
ATOM 2024 O O . VAL A 1 258 ? -3.973 -8.809 26.293 1.00 75.75 258 VAL A O 1
ATOM 2027 N N . ASP A 1 259 ? -5.062 -10.222 27.659 1.00 69.31 259 ASP A N 1
ATOM 2028 C CA . ASP A 1 259 ? -3.860 -10.892 28.156 1.00 69.31 259 ASP A CA 1
ATOM 2029 C C . ASP A 1 259 ? -3.328 -11.846 27.078 1.00 69.31 259 ASP A C 1
ATOM 2031 O O . ASP A 1 259 ? -3.985 -12.835 26.746 1.00 69.31 259 ASP A O 1
ATOM 2035 N N . LYS A 1 260 ? -2.137 -11.555 26.533 1.00 61.34 260 LYS A N 1
ATOM 2036 C CA . LYS A 1 260 ? -1.496 -12.383 25.496 1.00 61.34 260 LYS A CA 1
ATOM 2037 C C . LYS A 1 260 ? -1.279 -13.832 25.952 1.00 61.34 260 LYS A C 1
ATOM 2039 O O . LYS A 1 260 ? -1.269 -14.716 25.108 1.00 61.34 260 LYS A O 1
ATOM 2044 N N . ASN A 1 261 ? -1.166 -14.092 27.258 1.00 62.0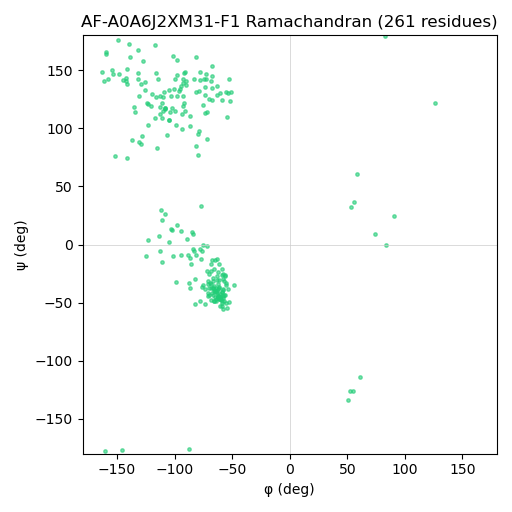9 261 ASN A N 1
ATOM 2045 C CA . ASN A 1 261 ? -0.997 -15.449 27.793 1.00 62.09 261 ASN A CA 1
ATOM 2046 C C . ASN A 1 261 ? -2.295 -16.276 27.788 1.00 62.09 261 ASN A C 1
ATOM 2048 O O . ASN A 1 261 ? -2.275 -17.449 28.158 1.00 62.09 261 ASN A O 1
ATOM 2052 N N . LYS A 1 262 ? -3.430 -15.667 27.420 1.00 58.50 262 LYS A N 1
ATOM 2053 C CA . LYS A 1 262 ? -4.762 -16.294 27.397 1.00 58.50 262 LYS A CA 1
ATOM 2054 C C . LYS A 1 262 ? -5.346 -16.433 25.982 1.00 58.50 262 LYS A C 1
ATOM 2056 O O . LYS A 1 262 ? -6.517 -16.792 25.861 1.00 58.50 262 LYS A O 1
ATOM 2061 N N . LEU A 1 263 ? -4.561 -16.121 24.945 1.00 58.00 263 LEU A N 1
ATOM 2062 C CA . LEU A 1 263 ? -4.909 -16.245 23.521 1.00 58.00 263 LEU A CA 1
ATOM 2063 C C . LEU A 1 263 ? -4.383 -17.553 22.926 1.00 58.00 263 LEU A C 1
ATOM 2065 O O . LEU A 1 263 ? -5.132 -18.184 22.144 1.00 58.00 263 LEU A O 1
#

Radius of gyration: 20.32 Å; Cα contacts (8 Å, |Δi|>4): 537; chains: 1; bounding box: 46×42×57 Å

InterPro domains:
  IPR006076 FAD dependent oxidoreductase [PF01266] (4-83)
  IPR006076 FAD dependent oxidoreductase [PF01266] (85-251)
  IPR023209 D-amino-acid oxidase [PTHR11530] (80-253)